Protein AF-A0A7K6RSW5-F1 (afdb_monomer_lite)

Foldseek 3Di:
DDDDDDPDLQDADAQDDPVPDPLPDPDWDKFWAPCQSNVAPLKIWIDDPVDIHIHHDPDVVVSVVSSVVSVCVNCVCVQQAKDKKKKKKKWFFKKAPADAQFFKKKFKDFVNHTRHIFDTDGAHPRRIGTGRDIDITIRDDDTFWIKIFIAGPVGRPDGQWIDIDTLVVQAVDPAFDWDKDFTHGPDPDPTTMITTMTMHMDIDIDHRNVVCVVVLVCLQVCVLVVQVVVFVPDDLVCLLVVLVVSLVSCVVVVCNVVNLVSLLVVLCVVQPPNPVCSQPDSGNNNSNVVD

pLDDT: mean 86.65, std 13.78, range [23.19, 98.38]

Radius of gyration: 23.06 Å; chains: 1; bounding box: 53×54×61 Å

Secondary structure (DSSP, 8-state):
--PPP-----PPBPPPPGGG----STT-EEEEE-HHHHSSSSEEEEE-SS-EEEEE-SSHHHHHHHHHHHHHHH-TTGGGS-EEEEEEEEEEEEEESPPTT-EEEEEEEETTEEEEE---EEPPTTS-EEEEEEEEE-S--S--EEEEEEEESS-TTSEEEEEEEEHHHHHH-SS-EEEEEEPB-SS--SS--EEEEEEEEEEEEEPPGGGGHHHHHHHHHHHHHHHHHHTTTS-HHHHHHHHHHHHHHHHHTT-HHHHHHHHHHHHHHHHTT-GGGTTTS--HHHHHHT-

Sequence (291 aa):
RVPSRSGSRESLLPPPSTAELDLTGDNVIVRPVHGSIVGEKFCFQIITGESSRSFGCTSLAERDRWIENLRRTVQPNKDNCERLELALSLWVYEARDLPPRRRLRCHLHLDGTLFARTTAKVAGSDGELFWGELFQLAALPPTRALTLSLCRDDHPGQPVASITIPLAELAAARQPLERWYPLSGPGGGERVPSVRVRGRYREVRVLPIVRYKELAEFITFHYRELCARLEPTIAVRHKEELAGALVHVLQSTGKAKSFLIDLGVAELDRFDDREALIFRENTLATKAIDE

Structure (mmCIF, N/CA/C/O backbone):
data_AF-A0A7K6RSW5-F1
#
_entry.id   AF-A0A7K6RSW5-F1
#
loop_
_atom_site.group_PDB
_atom_site.id
_atom_site.type_symbol
_atom_site.label_atom_id
_atom_site.label_alt_id
_atom_site.label_comp_id
_atom_site.label_asym_id
_atom_site.label_entity_id
_atom_site.label_seq_id
_atom_site.pdbx_PDB_ins_code
_atom_site.Cartn_x
_atom_site.Cartn_y
_atom_site.Cartn_z
_atom_site.occupancy
_atom_site.B_iso_or_equiv
_atom_site.auth_seq_id
_atom_site.auth_comp_id
_atom_site.auth_asym_id
_atom_site.auth_atom_id
_atom_site.pdbx_PDB_model_num
ATOM 1 N N . ARG A 1 1 ? -16.426 -24.265 35.928 1.00 31.39 1 ARG A N 1
ATOM 2 C CA . ARG A 1 1 ? -15.615 -24.491 34.707 1.00 31.39 1 ARG A CA 1
ATOM 3 C C . ARG A 1 1 ? -15.693 -23.219 33.882 1.00 31.39 1 ARG A C 1
ATOM 5 O O . ARG A 1 1 ? -16.749 -22.934 33.342 1.00 31.39 1 ARG A O 1
ATOM 12 N N . VAL A 1 2 ? -14.635 -22.417 33.915 1.00 23.19 2 VAL A N 1
ATOM 13 C CA . VAL A 1 2 ? -14.524 -21.127 33.218 1.00 23.19 2 VAL A CA 1
ATOM 14 C C . VAL A 1 2 ? -13.552 -21.348 32.056 1.00 23.19 2 VAL A C 1
ATOM 16 O O . VAL A 1 2 ? -12.521 -21.981 32.299 1.00 23.19 2 VAL A O 1
ATOM 19 N N . PRO A 1 3 ? -13.850 -20.912 30.819 1.00 29.97 3 PRO A N 1
ATOM 20 C CA . PRO A 1 3 ? -12.924 -21.082 29.712 1.00 29.97 3 PRO A CA 1
ATOM 21 C C . PRO A 1 3 ? -11.705 -20.176 29.901 1.00 29.97 3 PRO A C 1
ATOM 23 O O . PRO A 1 3 ? -11.792 -19.042 30.375 1.00 29.97 3 PRO A O 1
ATOM 26 N N . SER A 1 4 ? -10.556 -20.743 29.565 1.00 27.52 4 SER A N 1
ATOM 27 C CA . SER A 1 4 ? -9.209 -20.223 29.744 1.00 27.52 4 SER A CA 1
ATOM 28 C C . SER A 1 4 ? -8.932 -18.944 28.956 1.00 27.52 4 SER A C 1
ATOM 30 O O . SER A 1 4 ? -9.273 -18.817 27.783 1.00 27.52 4 SER A O 1
ATOM 32 N N . ARG A 1 5 ? -8.216 -18.030 29.617 1.00 37.16 5 ARG A N 1
ATOM 33 C CA . ARG A 1 5 ? -7.519 -16.878 29.039 1.00 37.16 5 ARG A CA 1
ATOM 34 C C . ARG A 1 5 ? -6.524 -17.338 27.966 1.00 37.16 5 ARG A C 1
ATOM 36 O O . ARG A 1 5 ? -5.568 -18.031 28.295 1.00 37.16 5 ARG A O 1
ATOM 43 N N . SER A 1 6 ? -6.676 -16.869 26.731 1.00 29.73 6 SER A N 1
ATOM 44 C CA . SER A 1 6 ? -5.607 -16.902 25.725 1.00 29.73 6 SER A CA 1
ATOM 45 C C . SER A 1 6 ? -5.616 -15.615 24.897 1.00 29.73 6 SER A C 1
ATOM 47 O O . SER A 1 6 ? -6.104 -15.567 23.774 1.00 29.73 6 SER A O 1
ATOM 49 N N . GLY A 1 7 ? -5.050 -14.546 25.456 1.00 33.75 7 GLY A N 1
ATOM 50 C CA . GLY A 1 7 ? -4.420 -13.523 24.627 1.00 33.75 7 GLY A CA 1
ATOM 51 C C . GLY A 1 7 ? -3.059 -14.067 24.213 1.00 33.75 7 GLY A C 1
ATOM 52 O O . GLY A 1 7 ? -2.066 -13.775 24.874 1.00 33.75 7 GLY A O 1
ATOM 53 N N . SER A 1 8 ? -3.023 -14.945 23.209 1.00 36.25 8 SER A N 1
ATOM 54 C CA . SER A 1 8 ? -1.774 -15.497 22.692 1.00 36.25 8 SER A CA 1
ATOM 55 C C . SER A 1 8 ? -0.961 -14.357 22.093 1.00 36.25 8 SER A C 1
ATOM 57 O O . SER A 1 8 ? -1.285 -13.821 21.034 1.00 36.25 8 SER A O 1
ATOM 59 N N . ARG A 1 9 ? 0.104 -13.967 22.790 1.00 45.09 9 ARG A N 1
ATOM 60 C CA . ARG A 1 9 ? 1.237 -13.304 22.159 1.00 45.09 9 ARG A CA 1
ATOM 61 C C . ARG A 1 9 ? 1.774 -14.347 21.175 1.00 45.09 9 ARG A C 1
ATOM 63 O O . ARG A 1 9 ? 2.371 -15.321 21.616 1.00 45.09 9 ARG A O 1
ATOM 70 N N . GLU A 1 10 ? 1.416 -14.244 19.893 1.00 54.88 10 GLU A N 1
ATOM 71 C CA . GLU A 1 10 ? 1.983 -15.119 18.862 1.00 54.88 10 GLU A CA 1
ATOM 72 C C . GLU A 1 10 ? 3.503 -14.964 18.952 1.00 54.88 10 GLU A C 1
ATOM 74 O O . GLU A 1 10 ? 4.029 -13.873 18.724 1.00 54.88 10 GLU A O 1
ATOM 79 N N . SER A 1 11 ? 4.198 -16.013 19.395 1.00 59.44 11 SER A N 1
ATOM 80 C CA . SER A 1 11 ? 5.653 -16.000 19.480 1.00 59.44 11 SER A CA 1
ATOM 81 C C . SER A 1 11 ? 6.201 -15.826 18.073 1.00 59.44 11 SER A C 1
ATOM 83 O O . SER A 1 11 ? 5.970 -16.671 17.210 1.00 59.44 11 SER A O 1
ATOM 85 N N . LEU A 1 12 ? 6.898 -14.716 17.843 1.00 73.25 12 LEU A N 1
ATOM 86 C CA . LEU A 1 12 ? 7.583 -14.486 16.584 1.00 73.25 12 LEU A CA 1
ATOM 87 C C . LEU A 1 12 ? 8.724 -15.484 16.452 1.00 73.25 12 LEU A C 1
ATOM 89 O O . LEU A 1 12 ? 9.584 -15.581 17.328 1.00 73.25 12 LEU A O 1
ATOM 93 N N . LEU A 1 13 ? 8.711 -16.218 15.349 1.00 78.19 13 LEU A N 1
ATOM 94 C CA . LEU A 1 13 ? 9.797 -17.108 14.980 1.00 78.19 13 LEU A CA 1
ATOM 95 C C . LEU A 1 13 ? 10.835 -16.328 14.153 1.00 78.19 13 LEU A C 1
ATOM 97 O O . LEU A 1 13 ? 10.465 -15.384 13.441 1.00 78.19 13 LEU A O 1
ATOM 101 N N . PRO A 1 14 ? 12.128 -16.694 14.218 1.00 77.31 14 PRO A N 1
ATOM 102 C CA . PRO A 1 14 ? 13.093 -16.234 13.224 1.00 77.31 14 PRO A CA 1
ATOM 103 C C . PRO A 1 14 ? 12.680 -16.730 11.827 1.00 77.31 14 PRO A C 1
ATOM 105 O O . PRO A 1 14 ? 11.915 -17.697 11.738 1.00 77.31 14 PRO A O 1
ATOM 108 N N . PRO A 1 15 ? 13.165 -16.105 10.737 1.00 75.44 15 PRO A N 1
ATOM 109 C CA . PRO A 1 15 ? 12.826 -16.540 9.390 1.00 75.44 15 PRO A CA 1
ATOM 110 C C . PRO A 1 15 ? 13.124 -18.039 9.210 1.00 75.44 15 PRO A C 1
ATOM 112 O O . PRO A 1 15 ? 14.203 -18.491 9.600 1.00 75.44 15 PRO A O 1
ATOM 115 N N . PRO A 1 16 ? 12.176 -18.819 8.669 1.00 76.00 16 PRO A N 1
ATOM 116 C CA . PRO A 1 16 ? 12.302 -20.269 8.585 1.00 76.00 16 PRO A CA 1
ATOM 117 C C . PRO A 1 16 ? 13.265 -20.662 7.463 1.00 76.00 16 PRO A C 1
ATOM 119 O O . PRO A 1 16 ? 13.451 -19.907 6.508 1.00 76.00 16 PRO A O 1
ATOM 122 N N . SER A 1 17 ? 13.821 -21.874 7.506 1.00 69.38 17 SER A N 1
ATOM 123 C CA . SER A 1 17 ? 14.403 -22.450 6.291 1.00 69.38 17 SER A CA 1
ATOM 124 C C . SER A 1 17 ? 13.265 -22.856 5.340 1.00 69.38 17 SER A C 1
ATOM 126 O O . SER A 1 17 ? 12.229 -23.366 5.770 1.00 69.38 17 SER A O 1
ATOM 128 N N . THR A 1 18 ? 13.409 -22.619 4.032 1.00 62.00 18 THR A N 1
ATOM 129 C CA . THR A 1 18 ? 12.364 -22.970 3.046 1.00 62.00 18 THR A CA 1
ATOM 130 C C . THR A 1 18 ? 12.045 -24.466 3.024 1.00 62.00 18 THR A C 1
ATOM 132 O O . THR A 1 18 ? 10.935 -24.829 2.656 1.00 62.00 18 THR A O 1
ATOM 135 N N . ALA A 1 19 ? 12.983 -25.320 3.444 1.00 60.88 19 ALA A N 1
ATOM 136 C CA . ALA A 1 19 ? 12.809 -26.770 3.524 1.00 60.88 19 ALA A CA 1
ATOM 137 C C . ALA A 1 19 ? 11.924 -27.228 4.701 1.00 60.88 19 ALA A C 1
ATOM 139 O O . ALA A 1 19 ? 11.377 -28.324 4.660 1.00 60.88 19 ALA A O 1
ATOM 140 N N . GLU A 1 20 ? 11.768 -26.403 5.741 1.00 65.25 20 GLU A N 1
ATOM 141 C CA . GLU A 1 20 ? 10.937 -26.698 6.923 1.00 65.25 20 GLU A CA 1
ATOM 142 C C . GLU A 1 20 ? 9.474 -26.257 6.761 1.00 65.25 20 GLU A C 1
ATOM 144 O O . GLU A 1 20 ? 8.630 -26.502 7.630 1.00 65.25 20 GLU A O 1
ATOM 149 N N . LEU A 1 21 ? 9.159 -25.560 5.669 1.00 71.00 21 LEU A N 1
ATOM 150 C CA . LEU A 1 21 ? 7.817 -25.083 5.386 1.00 71.00 21 LEU A CA 1
ATOM 151 C C . LEU A 1 21 ? 7.110 -26.053 4.444 1.00 71.00 21 LEU A C 1
ATOM 153 O O . LEU A 1 21 ? 7.429 -26.125 3.260 1.00 71.00 21 LEU A O 1
ATOM 157 N N . ASP A 1 22 ? 6.094 -26.743 4.955 1.00 69.38 22 ASP A N 1
ATOM 158 C CA . ASP A 1 22 ? 5.131 -27.413 4.090 1.00 69.38 22 ASP A CA 1
ATOM 159 C C . ASP A 1 22 ? 4.237 -26.362 3.412 1.00 69.38 22 ASP A C 1
ATOM 161 O O . ASP A 1 22 ? 3.341 -25.772 4.024 1.00 69.38 22 ASP A O 1
ATOM 165 N N . LEU A 1 23 ? 4.557 -26.071 2.150 1.00 71.44 23 LEU A N 1
ATOM 166 C CA . LEU A 1 23 ? 3.851 -25.121 1.290 1.00 71.44 23 LEU A CA 1
ATOM 167 C C . LEU A 1 23 ? 3.008 -25.834 0.221 1.00 71.44 23 LEU A C 1
ATOM 169 O O . LEU A 1 23 ? 2.572 -25.192 -0.730 1.00 71.44 23 LEU A O 1
ATOM 173 N N . THR A 1 24 ? 2.806 -27.150 0.343 1.00 65.06 24 THR A N 1
ATOM 174 C CA . THR A 1 24 ? 2.208 -27.981 -0.716 1.00 65.06 24 THR A CA 1
ATOM 175 C C . THR A 1 24 ? 0.677 -27.925 -0.783 1.00 65.06 24 THR A C 1
ATOM 177 O O . THR A 1 24 ? 0.090 -28.480 -1.708 1.00 65.06 24 THR A O 1
ATOM 180 N N . GLY A 1 25 ? 0.018 -27.248 0.165 1.00 63.06 25 GLY A N 1
ATOM 181 C CA . GLY A 1 25 ? -1.443 -27.137 0.224 1.00 63.06 25 GLY A CA 1
ATOM 182 C C . GLY A 1 25 ? -2.039 -26.005 -0.625 1.00 63.06 25 GLY A C 1
ATOM 183 O O . GLY A 1 25 ? -1.454 -24.934 -0.767 1.00 63.06 25 GLY A O 1
ATOM 184 N N . ASP A 1 26 ? -3.277 -26.191 -1.091 1.00 61.03 26 ASP A N 1
ATOM 185 C CA . ASP A 1 26 ? -3.967 -25.289 -2.036 1.00 61.03 26 ASP A CA 1
ATOM 186 C C . ASP A 1 26 ? -4.396 -23.912 -1.474 1.00 61.03 26 ASP A C 1
ATOM 188 O O . ASP A 1 26 ? -5.028 -23.129 -2.175 1.00 61.03 26 ASP A O 1
ATOM 192 N N . ASN A 1 27 ? -4.058 -23.566 -0.226 1.00 72.69 27 ASN A N 1
ATOM 193 C CA . ASN A 1 27 ? -4.532 -22.337 0.434 1.00 72.69 27 ASN A CA 1
ATOM 194 C C . ASN A 1 27 ? -3.468 -21.667 1.318 1.00 72.69 27 ASN A C 1
ATOM 196 O O . ASN A 1 27 ? -3.768 -21.191 2.415 1.00 72.69 27 ASN A O 1
ATOM 200 N N . VAL A 1 28 ? -2.209 -21.639 0.875 1.00 85.00 28 VAL A N 1
ATOM 201 C CA . VAL A 1 28 ? -1.159 -20.930 1.618 1.00 85.00 28 VAL A CA 1
ATOM 202 C C . VAL A 1 28 ? -1.253 -19.423 1.368 1.00 85.00 28 VAL A C 1
ATOM 204 O O . VAL A 1 28 ? -1.037 -18.940 0.256 1.00 85.00 28 VAL A O 1
ATOM 207 N N . ILE A 1 29 ? -1.528 -18.657 2.424 1.00 84.31 29 ILE A N 1
ATOM 208 C CA . ILE A 1 29 ? -1.528 -17.192 2.393 1.00 84.31 29 ILE A CA 1
ATOM 209 C C . ILE A 1 29 ? -0.247 -16.692 3.048 1.00 84.31 29 ILE A C 1
ATOM 211 O O . ILE A 1 29 ? -0.021 -16.888 4.240 1.00 84.31 29 ILE A O 1
ATOM 215 N N . VAL A 1 30 ? 0.563 -15.976 2.273 1.00 88.31 30 VAL A N 1
ATOM 216 C CA . VAL A 1 30 ? 1.734 -15.253 2.778 1.00 88.31 30 VAL A CA 1
ATOM 217 C C . VAL A 1 30 ? 1.416 -13.768 2.749 1.00 88.31 30 VAL A C 1
ATOM 219 O O . VAL A 1 30 ? 1.175 -13.204 1.675 1.00 88.31 30 VAL A O 1
ATOM 222 N N . ARG A 1 31 ? 1.406 -13.116 3.913 1.00 86.06 31 ARG A N 1
ATOM 223 C CA . ARG A 1 31 ? 1.053 -11.694 4.031 1.00 86.06 31 ARG A CA 1
ATOM 224 C C . ARG A 1 31 ? 2.003 -10.934 4.957 1.00 86.06 31 ARG A C 1
ATOM 226 O O . ARG A 1 31 ? 2.486 -11.514 5.930 1.00 86.06 31 ARG A O 1
ATOM 233 N N . PRO A 1 32 ? 2.246 -9.635 4.709 1.00 87.00 32 PRO A N 1
ATOM 234 C CA . PRO A 1 32 ? 2.905 -8.792 5.694 1.00 87.00 32 PRO A CA 1
ATOM 235 C C . PRO A 1 32 ? 2.028 -8.671 6.946 1.00 87.00 32 PRO A C 1
ATOM 237 O O . PRO A 1 32 ? 0.800 -8.591 6.865 1.00 87.00 32 PRO A O 1
ATOM 240 N N . VAL A 1 33 ? 2.670 -8.631 8.108 1.00 86.06 33 VAL A N 1
ATOM 241 C CA . VAL A 1 33 ? 2.023 -8.377 9.394 1.00 86.06 33 VAL A CA 1
ATOM 242 C C . VAL A 1 33 ? 2.393 -6.971 9.821 1.00 86.06 33 VAL A C 1
ATOM 244 O O . VAL A 1 33 ? 3.571 -6.623 9.918 1.00 86.06 33 VAL A O 1
ATOM 247 N N . HIS A 1 34 ? 1.384 -6.144 10.079 1.00 84.31 34 HIS A N 1
ATOM 248 C CA . HIS A 1 34 ? 1.642 -4.818 10.611 1.00 84.31 34 HIS A CA 1
ATOM 249 C C . HIS A 1 34 ? 2.257 -4.936 12.010 1.00 84.31 34 HIS A C 1
ATOM 251 O O . HIS A 1 34 ? 1.757 -5.687 12.851 1.00 84.31 34 HIS A O 1
ATOM 257 N N . GLY A 1 35 ? 3.313 -4.168 12.285 1.00 79.44 35 GLY A N 1
ATOM 258 C CA . GLY A 1 35 ? 4.083 -4.330 13.521 1.00 79.44 35 GLY A CA 1
ATOM 259 C C . GLY A 1 35 ? 3.275 -4.115 14.802 1.00 79.44 35 GLY A C 1
ATOM 260 O O . GLY A 1 35 ? 3.589 -4.673 15.846 1.00 79.44 35 GLY A O 1
ATOM 261 N N . SER A 1 36 ? 2.151 -3.399 14.732 1.00 80.75 36 SER A N 1
ATOM 262 C CA . SER A 1 36 ? 1.242 -3.249 15.876 1.00 80.75 36 SER A CA 1
ATOM 263 C C . SER A 1 36 ? 0.438 -4.508 16.249 1.00 80.75 36 SER A C 1
ATOM 265 O O . SER A 1 36 ? -0.211 -4.527 17.303 1.00 80.75 36 SER A O 1
ATOM 267 N N . ILE A 1 37 ? 0.469 -5.567 15.431 1.00 82.38 37 ILE A N 1
ATOM 268 C CA . ILE A 1 37 ? -0.112 -6.869 15.788 1.00 82.38 37 ILE A CA 1
ATOM 269 C C . ILE A 1 37 ? 0.813 -7.626 16.742 1.00 82.38 37 ILE A C 1
ATOM 271 O O . ILE A 1 37 ? 0.359 -8.057 17.804 1.00 82.38 37 ILE A O 1
ATOM 275 N N . VAL A 1 38 ? 2.081 -7.761 16.354 1.00 79.44 38 VAL A N 1
ATOM 276 C CA . VAL A 1 38 ? 3.073 -8.656 16.976 1.00 79.44 38 VAL A CA 1
ATOM 277 C C . VAL A 1 38 ? 4.082 -7.931 17.872 1.00 79.44 38 VAL A C 1
ATOM 279 O O . VAL A 1 38 ? 4.767 -8.566 18.665 1.00 79.44 38 VAL A O 1
ATOM 282 N N . GLY A 1 39 ? 4.127 -6.598 17.810 1.00 79.56 39 GLY A N 1
ATOM 283 C CA . GLY A 1 39 ? 5.001 -5.752 18.626 1.00 79.56 39 GLY A CA 1
ATOM 284 C C . GLY A 1 39 ? 6.390 -5.506 18.035 1.00 79.56 39 GLY A C 1
ATOM 285 O O . GLY A 1 39 ? 7.131 -4.711 18.599 1.00 79.56 39 GLY A O 1
ATOM 286 N N . GLU A 1 40 ? 6.714 -6.126 16.901 1.00 81.25 40 GLU A N 1
ATOM 287 C CA . GLU A 1 40 ? 7.990 -5.983 16.193 1.00 81.25 40 GLU A CA 1
ATOM 288 C C . GLU A 1 40 ? 7.793 -5.366 14.808 1.00 81.25 40 GLU A C 1
ATOM 290 O O . GLU A 1 40 ? 6.720 -5.463 14.206 1.00 81.25 40 GLU A O 1
ATOM 295 N N . LYS A 1 41 ? 8.832 -4.712 14.287 1.00 83.12 41 LYS A N 1
ATOM 296 C CA . LYS A 1 41 ? 8.828 -4.201 12.910 1.00 83.12 41 LYS A CA 1
ATOM 297 C C . LYS A 1 41 ? 9.206 -5.322 11.934 1.00 83.12 41 LYS A C 1
ATOM 299 O O . LYS A 1 41 ? 9.875 -6.278 12.296 1.00 83.12 41 LYS A O 1
ATOM 304 N N . PHE A 1 42 ? 8.781 -5.169 10.680 1.00 88.38 42 PHE A N 1
ATOM 305 C CA . PHE A 1 42 ? 9.172 -6.040 9.561 1.00 88.38 42 PHE A CA 1
ATOM 306 C C . PHE A 1 42 ? 8.774 -7.517 9.716 1.00 88.38 42 PHE A C 1
ATOM 308 O O . PHE A 1 42 ? 9.568 -8.415 9.467 1.00 88.38 42 PHE A O 1
ATOM 315 N N . CYS A 1 43 ? 7.523 -7.782 10.087 1.00 91.00 43 CYS A N 1
ATOM 316 C CA . CYS A 1 43 ? 7.030 -9.150 10.237 1.00 91.00 43 CYS A CA 1
ATOM 317 C C . CYS A 1 43 ? 6.169 -9.599 9.053 1.00 91.00 43 CYS A C 1
ATOM 319 O O . CYS A 1 43 ? 5.528 -8.787 8.378 1.00 91.00 43 CYS A O 1
ATOM 321 N N . PHE A 1 44 ? 6.104 -10.907 8.837 1.00 90.31 44 PHE A N 1
ATOM 322 C CA . PHE A 1 44 ? 5.177 -11.544 7.906 1.00 90.31 44 PHE A CA 1
ATOM 323 C C . PHE A 1 44 ? 4.541 -12.776 8.549 1.00 90.31 44 PHE A C 1
ATOM 325 O O . PHE A 1 44 ? 5.007 -13.261 9.575 1.00 90.31 44 PHE A O 1
ATOM 332 N N . GLN A 1 45 ? 3.451 -13.264 7.970 1.00 88.94 45 GLN A N 1
ATOM 333 C CA . GLN A 1 45 ? 2.740 -14.440 8.455 1.00 88.94 45 GLN A CA 1
ATOM 334 C C . GLN A 1 45 ? 2.455 -15.384 7.299 1.00 88.94 45 GLN A C 1
ATOM 336 O O . GLN A 1 45 ? 2.100 -14.945 6.201 1.00 88.94 45 GLN A O 1
ATOM 341 N N . ILE A 1 46 ? 2.610 -16.674 7.583 1.00 88.81 46 ILE A N 1
ATOM 342 C CA . ILE A 1 46 ? 2.213 -17.777 6.719 1.00 88.81 46 ILE A CA 1
ATOM 343 C C . ILE A 1 46 ? 0.996 -18.427 7.364 1.00 88.81 46 ILE A C 1
ATOM 345 O O . ILE A 1 46 ? 1.069 -18.891 8.503 1.00 88.81 46 ILE A O 1
ATOM 349 N N . ILE A 1 47 ? -0.112 -18.439 6.637 1.00 84.94 47 ILE A N 1
ATOM 350 C CA . ILE A 1 47 ? -1.356 -19.082 7.043 1.00 84.94 47 ILE A CA 1
ATOM 351 C C . ILE A 1 47 ? -1.578 -20.263 6.106 1.00 84.94 47 ILE A C 1
ATOM 353 O O . ILE A 1 47 ? -1.619 -20.090 4.890 1.00 84.94 47 ILE A O 1
ATOM 357 N N . THR A 1 48 ? -1.709 -21.450 6.678 1.00 83.94 48 THR A N 1
ATOM 358 C CA . THR A 1 48 ? -2.159 -22.673 6.012 1.00 83.94 48 THR A CA 1
ATOM 359 C C . THR A 1 48 ? -3.494 -23.099 6.625 1.00 83.94 48 THR A C 1
ATOM 361 O O . THR A 1 48 ? -3.920 -22.543 7.638 1.00 83.94 48 THR A O 1
ATOM 364 N N . GLY A 1 49 ? -4.174 -24.091 6.043 1.00 75.88 49 GLY A N 1
ATOM 365 C CA . GLY A 1 49 ? -5.437 -24.596 6.604 1.00 75.88 49 GLY A CA 1
ATOM 366 C C . GLY A 1 49 ? -5.320 -25.116 8.045 1.00 75.88 49 GLY A C 1
ATOM 367 O O . GLY A 1 49 ? -6.305 -25.118 8.777 1.00 75.88 49 GLY A O 1
ATOM 368 N N . GLU A 1 50 ? -4.116 -25.511 8.463 1.00 77.31 50 GLU A N 1
ATOM 369 C CA . GLU A 1 50 ? -3.857 -26.139 9.763 1.00 77.31 50 GLU A CA 1
ATOM 370 C C . GLU A 1 50 ? -3.144 -25.215 10.758 1.00 77.31 50 GLU A C 1
ATOM 372 O O . GLU A 1 50 ? -3.196 -25.444 11.966 1.00 77.31 50 GLU A O 1
ATOM 377 N N . SER A 1 51 ? -2.457 -24.169 10.285 1.00 82.31 51 SER A N 1
ATOM 378 C CA . SER A 1 51 ? -1.638 -23.324 11.155 1.00 82.31 51 SER A CA 1
ATOM 379 C C . SER A 1 51 ? -1.511 -21.892 10.657 1.00 82.31 51 SER A C 1
ATOM 381 O O . SER A 1 51 ? -1.560 -21.611 9.465 1.00 82.31 51 SER A O 1
ATOM 383 N N . SER A 1 52 ? -1.269 -20.980 11.593 1.00 85.31 52 SER A N 1
ATOM 384 C CA . SER A 1 52 ? -0.854 -19.613 11.304 1.00 85.31 52 SER A CA 1
ATOM 385 C C . SER A 1 52 ? 0.433 -19.327 12.069 1.00 85.31 52 SER A C 1
ATOM 387 O O . SER A 1 52 ? 0.470 -19.476 13.291 1.00 85.31 52 SER A O 1
ATOM 389 N N . ARG A 1 53 ? 1.507 -18.968 11.359 1.00 87.25 53 ARG A N 1
ATOM 390 C CA . ARG A 1 53 ? 2.840 -18.725 11.936 1.00 87.25 53 ARG A CA 1
ATOM 391 C C . ARG A 1 53 ? 3.364 -17.359 11.523 1.00 87.25 53 ARG A C 1
ATOM 393 O O . ARG A 1 53 ? 3.395 -17.044 10.335 1.00 87.25 53 ARG A O 1
ATOM 400 N N . SER A 1 54 ? 3.784 -16.572 12.509 1.00 89.56 54 SER A N 1
ATOM 401 C CA . SER A 1 54 ? 4.296 -15.212 12.334 1.00 89.56 54 SER A CA 1
ATOM 402 C C . SER A 1 54 ? 5.817 -15.189 12.502 1.00 89.56 54 SER A C 1
ATOM 404 O O . SER A 1 54 ? 6.358 -15.773 13.442 1.00 89.56 54 SER A O 1
ATOM 406 N N . PHE A 1 55 ? 6.501 -14.497 11.596 1.00 90.44 55 PHE A N 1
ATOM 407 C CA . PHE A 1 55 ? 7.957 -14.450 11.488 1.00 90.44 55 PHE A CA 1
ATOM 408 C C . PHE A 1 55 ? 8.453 -13.006 11.529 1.00 90.44 55 PHE A C 1
ATOM 410 O O . PHE A 1 55 ? 7.844 -12.120 10.922 1.00 90.44 55 PHE A O 1
ATOM 417 N N . GLY A 1 56 ? 9.546 -12.767 12.251 1.00 90.81 56 GLY A N 1
ATOM 418 C CA . GLY A 1 56 ? 10.216 -11.466 12.316 1.00 90.81 56 GLY A CA 1
ATOM 419 C C . GLY A 1 56 ? 11.415 -11.389 11.374 1.00 90.81 56 GLY A C 1
ATOM 420 O O . GLY A 1 56 ? 12.125 -12.376 11.202 1.00 90.81 56 GLY A O 1
ATOM 421 N N . CYS A 1 57 ? 11.659 -10.216 10.792 1.00 90.69 57 CYS A N 1
ATOM 422 C CA . CYS A 1 57 ? 12.843 -9.933 9.977 1.00 90.69 57 CYS A CA 1
ATOM 423 C C . CYS A 1 57 ? 13.620 -8.740 10.544 1.00 90.69 57 CYS A C 1
ATOM 425 O O . CYS A 1 57 ? 13.084 -7.919 11.286 1.00 90.69 57 CYS A O 1
ATOM 427 N N . THR A 1 58 ? 14.886 -8.615 10.157 1.00 90.81 58 THR A N 1
ATOM 428 C CA . THR A 1 58 ? 15.777 -7.529 10.593 1.00 90.81 58 THR A CA 1
ATOM 429 C C . THR A 1 58 ? 15.547 -6.224 9.828 1.00 90.81 58 THR A C 1
ATOM 431 O O . THR A 1 58 ? 15.858 -5.144 10.329 1.00 90.81 58 THR A O 1
ATOM 434 N N . SER A 1 59 ? 14.986 -6.302 8.617 1.00 90.06 59 SER A N 1
ATOM 435 C CA . SER A 1 59 ? 14.728 -5.145 7.758 1.00 90.06 59 SER A CA 1
ATOM 436 C C . SER A 1 59 ? 13.493 -5.329 6.875 1.00 90.06 59 SER A C 1
ATOM 438 O O . SER A 1 59 ? 13.031 -6.446 6.632 1.00 90.06 59 SER A O 1
ATOM 440 N N . LEU A 1 60 ? 12.984 -4.210 6.349 1.00 85.81 60 LEU A N 1
ATOM 441 C CA . LEU A 1 60 ? 11.895 -4.190 5.370 1.00 85.81 60 LEU A CA 1
ATOM 442 C C . LEU A 1 60 ? 12.247 -4.995 4.110 1.00 85.81 60 LEU A C 1
ATOM 444 O O . LEU A 1 60 ? 11.461 -5.835 3.682 1.00 85.81 60 LEU A O 1
ATOM 448 N N . ALA A 1 61 ? 13.454 -4.787 3.577 1.00 86.25 61 ALA A N 1
ATOM 449 C CA . ALA A 1 61 ? 13.936 -5.469 2.380 1.00 86.25 61 ALA A CA 1
ATOM 450 C C . ALA A 1 61 ? 14.044 -6.989 2.578 1.00 86.25 61 ALA A C 1
ATOM 452 O O . ALA A 1 61 ? 13.718 -7.759 1.676 1.00 86.25 61 ALA A O 1
ATOM 453 N N . GLU A 1 62 ? 14.476 -7.435 3.762 1.00 90.62 62 GLU A N 1
ATOM 454 C CA . GLU A 1 62 ? 14.508 -8.860 4.092 1.00 90.62 62 GLU A CA 1
ATOM 455 C C . GLU A 1 62 ? 13.094 -9.452 4.141 1.00 90.62 62 GLU A C 1
ATOM 457 O O . GLU A 1 62 ? 12.844 -10.486 3.521 1.00 90.62 62 GLU A O 1
ATOM 462 N N . ARG A 1 63 ? 12.157 -8.776 4.820 1.00 91.94 63 ARG A N 1
ATOM 463 C CA . ARG A 1 63 ? 10.752 -9.200 4.884 1.00 91.94 63 ARG A CA 1
ATOM 464 C C . ARG A 1 63 ? 10.146 -9.323 3.490 1.00 91.94 63 ARG A C 1
ATOM 466 O O . ARG A 1 63 ? 9.512 -10.331 3.186 1.00 91.94 63 ARG A O 1
ATOM 473 N N . ASP A 1 64 ? 10.326 -8.308 2.654 1.00 88.50 64 ASP A N 1
ATOM 474 C CA . ASP A 1 64 ? 9.724 -8.270 1.322 1.00 88.50 64 ASP A CA 1
ATOM 475 C C . ASP A 1 64 ? 10.314 -9.353 0.418 1.00 88.50 64 ASP A C 1
ATOM 477 O O . ASP A 1 64 ? 9.569 -10.031 -0.289 1.00 88.50 64 ASP A O 1
ATOM 481 N N . ARG A 1 65 ? 11.622 -9.621 0.536 1.00 88.88 65 ARG A N 1
ATOM 482 C CA . ARG A 1 65 ? 12.274 -10.750 -0.138 1.00 88.88 65 ARG A CA 1
ATOM 483 C C . ARG A 1 65 ? 11.715 -12.098 0.315 1.00 88.88 65 ARG A C 1
ATOM 485 O O . ARG A 1 65 ? 11.475 -12.959 -0.527 1.00 88.88 65 ARG A O 1
ATOM 492 N N . TRP A 1 66 ? 11.488 -12.290 1.615 1.00 91.31 66 TRP A N 1
ATOM 493 C CA . TRP A 1 66 ? 10.862 -13.510 2.134 1.00 91.31 66 TRP A CA 1
ATOM 494 C C . TRP A 1 66 ? 9.446 -13.700 1.602 1.00 91.31 66 TRP A C 1
ATOM 496 O O . TRP A 1 66 ? 9.127 -14.770 1.088 1.00 91.31 66 TRP A O 1
ATOM 506 N N . ILE A 1 67 ? 8.612 -12.662 1.688 1.00 89.69 67 ILE A N 1
ATOM 507 C CA . ILE A 1 67 ? 7.236 -12.699 1.187 1.00 89.69 67 ILE A CA 1
ATOM 508 C C . ILE A 1 67 ? 7.221 -13.042 -0.305 1.00 89.69 67 ILE A C 1
ATOM 510 O O . ILE A 1 67 ? 6.460 -13.915 -0.716 1.00 89.69 67 ILE A O 1
ATOM 514 N N . GLU A 1 68 ? 8.058 -12.382 -1.105 1.00 87.38 68 GLU A N 1
ATOM 515 C CA . GLU A 1 68 ? 8.139 -12.603 -2.549 1.00 87.38 68 GLU A CA 1
ATOM 516 C C . GLU A 1 68 ? 8.591 -14.029 -2.885 1.00 87.38 68 GLU A C 1
ATOM 518 O O . GLU A 1 68 ? 7.915 -14.728 -3.642 1.00 87.38 68 GLU A O 1
ATOM 523 N N . ASN A 1 69 ? 9.675 -14.506 -2.267 1.00 89.19 69 ASN A N 1
ATOM 524 C CA . ASN A 1 69 ? 10.181 -15.860 -2.493 1.00 89.19 69 ASN A CA 1
ATOM 525 C C . ASN A 1 69 ? 9.140 -16.924 -2.123 1.00 89.19 69 ASN A C 1
ATOM 527 O O . ASN A 1 69 ? 8.890 -17.837 -2.905 1.00 89.19 69 ASN A O 1
ATOM 531 N N . LEU A 1 70 ? 8.496 -16.792 -0.960 1.00 89.81 70 LEU A N 1
ATOM 532 C CA . LEU A 1 70 ? 7.479 -17.744 -0.513 1.00 89.81 70 LEU A CA 1
ATOM 533 C C . LEU A 1 70 ? 6.251 -17.728 -1.424 1.00 89.81 70 LEU A C 1
ATOM 535 O O . LEU A 1 70 ? 5.752 -18.785 -1.797 1.00 89.81 70 LEU A O 1
ATOM 539 N N . ARG A 1 71 ? 5.783 -16.543 -1.832 1.00 87.56 71 ARG A N 1
ATOM 540 C CA . ARG A 1 71 ? 4.667 -16.421 -2.780 1.00 87.56 71 ARG A CA 1
ATOM 541 C C . ARG A 1 71 ? 4.994 -17.049 -4.127 1.00 87.56 71 ARG A C 1
ATOM 543 O O . ARG A 1 71 ? 4.123 -17.697 -4.695 1.00 87.56 71 ARG A O 1
ATOM 550 N N . ARG A 1 72 ? 6.228 -16.902 -4.616 1.00 85.62 72 ARG A N 1
ATOM 551 C CA . ARG A 1 72 ? 6.685 -17.544 -5.855 1.00 85.62 72 ARG A CA 1
ATOM 552 C C . ARG A 1 72 ? 6.738 -19.063 -5.731 1.00 85.62 72 ARG A C 1
ATOM 554 O O . ARG A 1 72 ? 6.379 -19.748 -6.678 1.00 85.62 72 ARG A O 1
ATOM 561 N N . THR A 1 73 ? 7.133 -19.587 -4.573 1.00 86.81 73 THR A N 1
ATOM 562 C CA . THR A 1 73 ? 7.101 -21.033 -4.314 1.00 86.81 73 THR A CA 1
ATOM 563 C C . THR A 1 73 ? 5.671 -21.572 -4.286 1.00 86.81 73 THR A C 1
ATOM 565 O O . THR A 1 73 ? 5.409 -22.611 -4.879 1.00 86.81 73 THR A O 1
ATOM 568 N N . VAL A 1 74 ? 4.740 -20.860 -3.640 1.00 85.25 74 VAL A N 1
ATOM 569 C CA . VAL A 1 74 ? 3.322 -21.261 -3.554 1.00 85.25 74 VAL A CA 1
ATOM 570 C C . VAL A 1 74 ? 2.609 -21.107 -4.903 1.00 85.25 74 VAL A C 1
ATOM 572 O O . VAL A 1 74 ? 1.757 -21.914 -5.256 1.00 85.25 74 VAL A O 1
ATOM 575 N N . GLN A 1 75 ? 2.939 -20.067 -5.674 1.00 83.50 75 GLN A N 1
ATOM 576 C CA . GLN A 1 75 ? 2.308 -19.754 -6.959 1.00 83.50 75 GLN A CA 1
ATOM 577 C C . GLN A 1 75 ? 3.373 -19.517 -8.044 1.00 83.50 75 GLN A C 1
ATOM 579 O O . GLN A 1 75 ? 3.556 -18.382 -8.494 1.00 83.50 75 GLN A O 1
ATOM 584 N N . PRO A 1 76 ? 4.058 -20.570 -8.526 1.00 85.31 76 PRO A N 1
ATOM 585 C CA . PRO A 1 76 ? 5.143 -20.428 -9.505 1.00 85.31 76 PRO A CA 1
ATOM 586 C C . PRO A 1 76 ? 4.662 -19.867 -10.849 1.00 85.31 76 PRO A C 1
ATOM 588 O O . PRO A 1 76 ? 5.410 -19.192 -11.550 1.00 85.31 76 PRO A O 1
ATOM 591 N N . ASN A 1 77 ? 3.386 -20.079 -11.182 1.00 86.00 77 ASN A N 1
ATOM 592 C CA . ASN A 1 77 ? 2.760 -19.568 -12.401 1.00 86.00 77 ASN A CA 1
ATOM 593 C C . ASN A 1 77 ? 2.068 -18.206 -12.217 1.00 86.00 77 ASN A C 1
ATOM 595 O O . ASN A 1 77 ? 1.367 -17.775 -13.130 1.00 86.00 77 ASN A O 1
ATOM 599 N N . LYS A 1 78 ? 2.242 -17.517 -11.074 1.00 86.25 78 LYS A N 1
ATOM 600 C CA . LYS A 1 78 ? 1.540 -16.256 -10.749 1.00 86.25 78 LYS A CA 1
ATOM 601 C C . LYS A 1 78 ? 1.620 -15.218 -11.872 1.00 86.25 78 LYS A C 1
ATOM 603 O O . LYS A 1 78 ? 0.639 -14.526 -12.138 1.00 86.25 78 LYS A O 1
ATOM 608 N N . ASP A 1 79 ? 2.773 -15.104 -12.524 1.00 88.62 79 ASP A N 1
ATOM 609 C CA . ASP A 1 79 ? 2.985 -14.134 -13.601 1.00 88.62 79 ASP A CA 1
ATOM 610 C C . ASP A 1 79 ? 2.414 -14.570 -14.946 1.00 88.62 79 ASP A C 1
ATOM 612 O O . ASP A 1 79 ? 2.138 -13.726 -15.787 1.00 88.62 79 ASP A O 1
ATOM 616 N N . ASN A 1 80 ? 2.146 -15.857 -15.147 1.00 92.44 80 ASN A N 1
ATOM 617 C CA . ASN A 1 80 ? 1.577 -16.376 -16.391 1.00 92.44 80 ASN A CA 1
ATOM 618 C C . ASN A 1 80 ? 0.043 -16.433 -16.380 1.00 92.44 80 ASN A C 1
ATOM 620 O O . ASN A 1 80 ? -0.562 -16.787 -17.391 1.00 92.44 80 ASN A O 1
ATOM 624 N N . CYS A 1 81 ? -0.588 -16.061 -15.268 1.00 92.25 81 CYS A N 1
ATOM 625 C CA . CYS A 1 81 ? -2.034 -16.095 -15.093 1.00 92.25 81 CYS A CA 1
ATOM 626 C C . CYS A 1 81 ? -2.598 -14.692 -14.857 1.00 92.25 81 CYS A C 1
ATOM 628 O O . CYS A 1 81 ? -1.945 -13.824 -14.277 1.00 92.25 81 CYS A O 1
ATOM 630 N N . GLU A 1 82 ? -3.843 -14.483 -15.285 1.00 94.06 82 GLU A N 1
ATOM 631 C CA . GLU A 1 82 ? -4.605 -13.310 -14.871 1.00 94.06 82 GLU A CA 1
ATOM 632 C C . GLU A 1 82 ? -4.882 -13.398 -13.369 1.00 94.06 82 GLU A C 1
ATOM 634 O O . GLU A 1 82 ? -5.258 -14.455 -12.856 1.00 94.06 82 GLU A O 1
ATOM 639 N N . ARG A 1 83 ? -4.679 -12.291 -12.656 1.00 90.56 83 ARG A N 1
ATOM 640 C CA . ARG A 1 83 ? -4.852 -12.229 -11.206 1.00 90.56 83 ARG A CA 1
ATOM 641 C C . ARG A 1 83 ? -5.429 -10.898 -10.761 1.00 90.56 83 ARG A C 1
ATOM 643 O O . ARG A 1 83 ? -5.313 -9.879 -11.442 1.00 90.56 83 ARG A O 1
ATOM 650 N N . LEU A 1 84 ? -6.011 -10.914 -9.572 1.00 91.62 84 LEU A N 1
ATOM 651 C CA . LEU A 1 84 ? -6.518 -9.729 -8.904 1.00 91.62 84 LEU A CA 1
ATOM 652 C C . LEU A 1 84 ? -5.552 -9.328 -7.789 1.00 91.62 84 LEU A C 1
ATOM 654 O O . LEU A 1 84 ? -5.321 -10.098 -6.861 1.00 91.62 84 LEU A O 1
ATOM 658 N N . GLU A 1 85 ? -4.985 -8.130 -7.878 1.00 91.44 85 GLU A N 1
ATOM 659 C CA . GLU A 1 85 ? -4.183 -7.529 -6.815 1.00 91.44 85 GLU A CA 1
ATOM 660 C C . GLU A 1 85 ? -5.065 -6.545 -6.035 1.00 91.44 85 GLU A C 1
ATOM 662 O O . GLU A 1 85 ? -5.589 -5.571 -6.585 1.00 91.44 85 GLU A O 1
ATOM 667 N N . LEU A 1 86 ? -5.243 -6.820 -4.742 1.00 93.25 86 LEU A N 1
ATOM 668 C CA . LEU A 1 86 ? -6.109 -6.061 -3.841 1.00 93.25 86 LEU A CA 1
ATOM 669 C C . LEU A 1 86 ? -5.269 -5.305 -2.812 1.00 93.25 86 LEU A C 1
ATOM 671 O O . LEU A 1 86 ? -4.354 -5.870 -2.206 1.00 93.25 86 LEU A O 1
ATOM 675 N N . ALA A 1 87 ? -5.586 -4.033 -2.579 1.00 94.69 87 ALA A N 1
ATOM 676 C CA . ALA A 1 87 ? -4.867 -3.207 -1.613 1.00 94.69 87 ALA A CA 1
ATOM 677 C C . ALA A 1 87 ? -5.775 -2.187 -0.913 1.00 94.69 87 ALA A C 1
ATOM 679 O O . ALA A 1 87 ? -6.694 -1.633 -1.515 1.00 94.69 87 ALA A O 1
ATOM 680 N N . LEU A 1 88 ? -5.476 -1.891 0.352 1.00 96.06 88 LEU A N 1
ATOM 681 C CA . LEU A 1 88 ? -6.105 -0.843 1.150 1.00 96.06 88 LEU A CA 1
ATOM 682 C C . LEU A 1 88 ? -5.036 0.135 1.648 1.00 96.06 88 LEU A C 1
ATOM 684 O O . LEU A 1 88 ? -4.114 -0.250 2.364 1.00 96.06 88 LEU A O 1
ATOM 688 N N . SER A 1 89 ? -5.203 1.414 1.322 1.00 96.00 89 SER A N 1
ATOM 689 C CA . SER A 1 89 ? -4.505 2.514 1.993 1.00 96.00 89 SER A CA 1
ATOM 690 C C . SER A 1 89 ? -5.497 3.210 2.913 1.00 96.00 89 SER A C 1
ATOM 692 O O . SER A 1 89 ? -6.526 3.681 2.430 1.00 96.00 89 SER A O 1
ATOM 694 N N . LEU A 1 90 ? -5.204 3.299 4.209 1.00 97.81 90 LEU A N 1
ATOM 695 C CA . LEU A 1 90 ? -6.107 3.887 5.198 1.00 97.81 90 LEU A CA 1
ATOM 696 C C . LEU A 1 90 ? -5.357 4.788 6.178 1.00 97.81 90 LEU A C 1
ATOM 698 O O . LEU A 1 90 ? -4.484 4.330 6.906 1.00 97.81 90 LEU A O 1
ATOM 702 N N . TRP A 1 91 ? -5.758 6.050 6.243 1.00 98.12 91 TRP A N 1
ATOM 703 C CA . TRP A 1 91 ? -5.439 6.945 7.346 1.00 98.12 91 TRP A CA 1
ATOM 704 C C . TRP A 1 91 ? -6.496 6.827 8.433 1.00 98.12 91 TRP A C 1
ATOM 706 O O . TRP A 1 91 ? -7.685 6.986 8.151 1.00 98.12 91 TRP A O 1
ATOM 716 N N . VAL A 1 92 ? -6.061 6.623 9.672 1.00 98.19 92 VAL A N 1
ATOM 717 C CA . VAL A 1 92 ? -6.888 6.806 10.867 1.00 98.19 92 VAL A CA 1
ATOM 718 C C . VAL A 1 92 ? -6.423 8.091 11.541 1.00 98.19 92 VAL A C 1
ATOM 720 O O . VAL A 1 92 ? -5.367 8.121 12.176 1.00 98.19 92 VAL A O 1
ATOM 723 N N . TYR A 1 93 ? -7.176 9.176 11.345 1.00 98.12 93 TYR A N 1
ATOM 724 C CA . TYR A 1 93 ? -6.773 10.501 11.812 1.00 98.12 93 TYR A CA 1
ATOM 725 C C . TYR A 1 93 ? -7.074 10.671 13.289 1.00 98.12 93 TYR A C 1
ATOM 727 O O . TYR A 1 93 ? -6.158 10.759 14.099 1.00 98.12 93 TYR A O 1
ATOM 735 N N . GLU A 1 94 ? -8.350 10.698 13.642 1.00 97.50 94 GLU A N 1
ATOM 736 C CA . GLU A 1 94 ? -8.792 11.092 14.972 1.00 97.50 94 GLU A CA 1
ATOM 737 C C . GLU A 1 94 ? -10.166 10.529 15.294 1.00 97.50 94 GLU A C 1
ATOM 739 O O . GLU A 1 94 ? -10.898 10.086 14.409 1.00 97.50 94 GLU A O 1
ATOM 744 N N . ALA A 1 95 ? -10.507 10.544 16.572 1.00 96.81 95 ALA A N 1
ATOM 745 C CA . ALA A 1 95 ? -11.833 10.249 17.062 1.00 96.81 95 ALA A CA 1
ATOM 746 C C . ALA A 1 95 ? -12.292 11.324 18.043 1.00 96.81 95 ALA A C 1
ATOM 748 O O . ALA A 1 95 ? -11.484 11.983 18.695 1.00 96.81 95 ALA A O 1
ATOM 749 N N . ARG A 1 96 ? -13.608 11.479 18.133 1.00 95.50 96 ARG A N 1
ATOM 750 C CA . ARG A 1 96 ? -14.282 12.429 19.017 1.00 95.50 96 ARG A CA 1
ATOM 751 C C . ARG A 1 96 ? -15.425 11.744 19.743 1.00 95.50 96 ARG A C 1
ATOM 753 O O . ARG A 1 96 ? -15.781 10.609 19.406 1.00 95.50 96 ARG A O 1
ATOM 760 N N . ASP A 1 97 ? -16.002 12.457 20.703 1.00 93.38 97 ASP A N 1
ATOM 761 C CA . ASP A 1 97 ? -17.125 11.971 21.505 1.00 93.38 97 ASP A CA 1
ATOM 762 C C . ASP A 1 97 ? -16.769 10.696 22.292 1.00 93.38 97 ASP A C 1
ATOM 764 O O . ASP A 1 97 ? -17.596 9.813 22.520 1.00 93.38 97 ASP A O 1
ATOM 768 N N . LEU A 1 98 ? -15.499 10.583 22.693 1.00 91.44 98 LEU A N 1
ATOM 769 C CA . LEU A 1 98 ? -14.973 9.442 23.430 1.00 91.44 98 LEU A CA 1
ATOM 770 C C . LEU A 1 98 ? -15.140 9.611 24.945 1.00 91.44 98 LEU A C 1
ATOM 772 O O . LEU A 1 98 ? -15.125 10.733 25.455 1.00 91.44 98 LEU A O 1
ATOM 776 N N . PRO A 1 99 ? -15.179 8.502 25.706 1.00 87.12 99 PRO A N 1
ATOM 777 C CA . PRO A 1 99 ? -15.044 8.562 27.154 1.00 87.12 99 PRO A CA 1
ATOM 778 C C . PRO A 1 99 ? -13.713 9.236 27.554 1.00 87.12 99 PRO A C 1
ATOM 780 O O . PRO A 1 99 ? -12.644 8.738 27.174 1.00 87.12 99 PRO A O 1
ATOM 783 N N . PRO A 1 100 ? -13.742 10.329 28.338 1.00 89.44 100 PRO A N 1
ATOM 784 C CA . PRO A 1 100 ? -12.553 11.125 28.619 1.00 89.44 100 PRO A CA 1
ATOM 785 C C . PRO A 1 100 ? -11.539 10.352 29.467 1.00 89.44 100 PRO A C 1
ATOM 787 O O . PRO A 1 100 ? -11.900 9.498 30.284 1.00 89.44 100 PRO A O 1
ATOM 790 N N . ARG A 1 101 ? -10.250 10.672 29.289 1.00 88.31 101 ARG A N 1
ATOM 791 C CA . ARG A 1 101 ? -9.114 10.092 30.038 1.00 88.31 101 ARG A CA 1
ATOM 792 C C . ARG A 1 101 ? -8.984 8.566 29.934 1.00 88.31 101 ARG A C 1
ATOM 794 O O . ARG A 1 101 ? -8.302 7.939 30.746 1.00 88.31 101 ARG A O 1
ATOM 801 N N . ARG A 1 102 ? -9.620 7.938 28.942 1.00 90.06 102 ARG A N 1
ATOM 802 C CA . ARG A 1 102 ? -9.443 6.509 28.652 1.00 90.06 102 ARG A CA 1
ATOM 803 C C . ARG A 1 102 ? -8.315 6.308 27.651 1.00 90.06 102 ARG A C 1
ATOM 805 O O . ARG A 1 102 ? -8.224 7.026 26.660 1.00 90.06 102 ARG A O 1
ATOM 812 N N . ARG A 1 103 ? -7.470 5.303 27.899 1.00 94.25 103 ARG A N 1
ATOM 813 C CA . ARG A 1 103 ? -6.441 4.878 26.948 1.00 94.25 103 ARG A CA 1
ATOM 814 C C . ARG A 1 103 ? -7.052 3.938 25.913 1.00 94.25 103 ARG A C 1
ATOM 816 O O . ARG A 1 103 ? -7.523 2.853 26.257 1.00 94.25 103 ARG A O 1
ATOM 823 N N . LEU A 1 104 ? -7.065 4.382 24.663 1.00 94.19 104 LEU A N 1
ATOM 824 C CA . LEU A 1 104 ? -7.795 3.761 23.567 1.00 94.19 104 LEU A CA 1
ATOM 825 C C . LEU A 1 104 ? -6.887 3.566 22.351 1.00 94.19 104 LEU A C 1
ATOM 827 O O . LEU A 1 104 ? -5.934 4.315 22.126 1.00 94.19 104 LEU A O 1
ATOM 831 N N . ARG A 1 105 ? -7.212 2.551 21.555 1.00 94.94 105 ARG A N 1
ATOM 832 C CA . ARG A 1 105 ? -6.606 2.257 20.252 1.00 94.94 105 ARG A CA 1
ATOM 833 C C . ARG A 1 105 ? -7.692 1.806 19.280 1.00 94.94 105 ARG A C 1
ATOM 835 O O . ARG A 1 105 ? -8.709 1.263 19.703 1.00 94.94 105 ARG A O 1
ATOM 842 N N . CYS A 1 106 ? -7.474 2.000 17.989 1.00 95.44 106 CYS A N 1
ATOM 843 C CA . CYS A 1 106 ? -8.356 1.512 16.937 1.00 95.44 106 CYS A CA 1
ATOM 844 C C . CYS A 1 106 ? -7.786 0.214 16.356 1.00 95.44 106 CYS A C 1
ATOM 846 O O . CYS A 1 106 ? -6.599 0.138 16.046 1.00 95.44 106 CYS A O 1
ATOM 848 N N . HIS A 1 107 ? -8.610 -0.820 16.231 1.00 95.38 107 HIS A N 1
ATOM 849 C CA . HIS A 1 107 ? -8.287 -2.072 15.554 1.00 95.38 107 HIS A CA 1
ATOM 850 C C . HIS A 1 107 ? -8.897 -2.067 14.151 1.00 95.38 107 HIS A C 1
ATOM 852 O O . HIS A 1 107 ? -10.080 -1.771 13.994 1.00 95.38 107 HIS A O 1
ATOM 858 N N . LEU A 1 108 ? -8.098 -2.436 13.153 1.00 96.00 108 LEU A N 1
ATOM 859 C CA . LEU A 1 108 ? -8.487 -2.525 11.751 1.00 96.00 108 LEU A CA 1
ATOM 860 C C . LEU A 1 108 ? -8.657 -4.001 11.390 1.00 96.00 108 LEU A C 1
ATOM 862 O O . LEU A 1 108 ? -7.664 -4.734 11.308 1.00 96.00 108 LEU A O 1
ATOM 866 N N . HIS A 1 109 ? -9.898 -4.427 11.170 1.00 95.12 109 HIS A N 1
ATOM 867 C CA . HIS A 1 109 ? -10.212 -5.775 10.710 1.00 95.12 109 HIS A CA 1
ATOM 868 C C . HIS A 1 109 ? -10.707 -5.761 9.267 1.00 95.12 109 HIS A C 1
ATOM 870 O O . HIS A 1 109 ? -11.444 -4.867 8.863 1.00 95.12 109 HIS A O 1
ATOM 876 N N . LEU A 1 110 ? -10.334 -6.784 8.514 1.00 94.81 110 LEU A N 1
ATOM 877 C CA . LEU A 1 110 ? -10.800 -7.055 7.161 1.00 94.81 110 LEU A CA 1
ATOM 878 C C . LEU A 1 110 ? -11.517 -8.402 7.193 1.00 94.81 110 LEU A C 1
ATOM 880 O O . LEU A 1 110 ? -10.899 -9.405 7.546 1.00 94.81 110 LEU A O 1
ATOM 884 N N . ASP A 1 111 ? -12.829 -8.392 6.941 1.00 94.06 111 ASP A N 1
ATOM 885 C CA . ASP A 1 111 ? -13.723 -9.557 7.069 1.00 94.06 111 ASP A CA 1
ATOM 886 C C . ASP A 1 111 ? -13.480 -10.372 8.360 1.00 94.06 111 ASP A C 1
ATOM 888 O O . ASP A 1 111 ? -13.353 -11.593 8.360 1.00 94.06 111 ASP A O 1
ATOM 892 N N . GLY A 1 112 ? -13.357 -9.665 9.489 1.00 89.81 112 GLY A N 1
ATOM 893 C CA . GLY A 1 112 ? -13.141 -10.251 10.819 1.00 89.81 112 GLY A CA 1
ATOM 894 C C . GLY A 1 112 ? -11.684 -10.581 11.165 1.00 89.81 112 GLY A C 1
ATOM 895 O O . GLY A 1 112 ? -11.359 -10.731 12.341 1.00 89.81 112 GLY A O 1
ATOM 896 N N . THR A 1 113 ? -10.774 -10.607 10.191 1.00 89.75 113 THR A N 1
ATOM 897 C CA . THR A 1 113 ? -9.343 -10.827 10.444 1.00 89.75 113 THR A CA 1
ATOM 898 C C . THR A 1 113 ? -8.671 -9.523 10.851 1.00 89.75 113 THR A C 1
ATOM 900 O O . THR A 1 113 ? -8.815 -8.514 10.172 1.00 89.75 113 THR A O 1
ATOM 903 N N . LEU A 1 114 ? -7.897 -9.517 11.936 1.00 90.56 114 LEU A N 1
ATOM 904 C CA . LEU A 1 114 ? -7.148 -8.335 12.368 1.00 90.56 114 LEU A CA 1
ATOM 905 C C . LEU A 1 114 ? -5.915 -8.098 11.472 1.00 90.56 114 LEU A C 1
ATOM 907 O O . LEU A 1 114 ? -5.049 -8.968 11.345 1.00 90.56 114 LEU A O 1
ATOM 911 N N . PHE A 1 115 ? -5.807 -6.901 10.888 1.00 91.50 115 PHE A N 1
ATOM 912 C CA . PHE A 1 115 ? -4.696 -6.513 10.003 1.00 91.50 115 PHE A CA 1
ATOM 913 C C . PHE A 1 115 ? -3.783 -5.435 10.577 1.00 91.50 115 PHE A C 1
ATOM 915 O O . PHE A 1 115 ? -2.589 -5.434 10.278 1.00 91.50 115 PHE A O 1
ATOM 922 N N . ALA A 1 116 ? -4.307 -4.548 11.419 1.00 92.56 116 ALA A N 1
ATOM 923 C CA . ALA A 1 116 ? -3.495 -3.556 12.104 1.00 92.56 116 ALA A CA 1
ATOM 924 C C . ALA A 1 116 ? -4.204 -3.003 13.343 1.00 92.56 116 ALA A C 1
ATOM 926 O O . ALA A 1 116 ? -5.400 -3.194 13.559 1.00 92.56 116 ALA A O 1
ATOM 927 N N . ARG A 1 117 ? -3.438 -2.290 14.161 1.00 93.44 117 ARG A N 1
ATOM 928 C CA . ARG A 1 117 ? -3.907 -1.487 15.292 1.00 93.44 117 ARG A CA 1
ATOM 929 C C . ARG A 1 117 ? -3.212 -0.130 15.268 1.00 93.44 117 ARG A C 1
ATOM 931 O O . ARG A 1 117 ? -2.029 -0.086 14.926 1.00 93.44 117 ARG A O 1
ATOM 938 N N . THR A 1 118 ? -3.894 0.927 15.684 1.00 95.00 118 THR A N 1
ATOM 939 C CA . THR A 1 118 ? -3.228 2.198 15.986 1.00 95.00 118 THR A CA 1
ATOM 940 C C . THR A 1 118 ? -2.462 2.122 17.305 1.00 95.00 118 THR A C 1
ATOM 942 O O . THR A 1 118 ? -2.626 1.183 18.099 1.00 95.00 118 THR A O 1
ATOM 945 N N . THR A 1 119 ? -1.623 3.122 17.565 1.00 93.25 119 THR A N 1
ATOM 946 C CA . THR A 1 119 ? -1.015 3.307 18.884 1.00 93.25 119 THR A CA 1
ATOM 947 C C . THR A 1 119 ? -2.072 3.579 19.962 1.00 93.25 119 THR A C 1
ATOM 949 O O . THR A 1 119 ? -3.120 4.181 19.720 1.00 93.25 119 THR A O 1
ATOM 952 N N . ALA A 1 120 ? -1.806 3.125 21.189 1.00 93.62 120 ALA A N 1
ATOM 953 C CA . ALA A 1 120 ? -2.688 3.383 22.323 1.00 93.62 120 ALA A CA 1
ATOM 954 C C . ALA A 1 120 ? -2.417 4.762 22.927 1.00 93.62 120 ALA A C 1
ATOM 956 O O . ALA A 1 120 ? -1.370 4.980 23.549 1.00 93.62 120 ALA A O 1
ATOM 957 N N . LYS A 1 121 ? -3.388 5.665 22.793 1.00 95.38 121 LYS A N 1
ATOM 958 C CA . LYS A 1 121 ? -3.314 7.055 23.254 1.00 95.38 121 LYS A CA 1
ATOM 959 C C . LYS A 1 121 ? -4.433 7.348 24.255 1.00 95.38 121 LYS A C 1
ATOM 961 O O . LYS A 1 121 ? -5.463 6.679 24.257 1.00 95.38 121 LYS A O 1
ATOM 966 N N . VAL A 1 122 ? -4.209 8.302 25.155 1.00 95.38 122 VAL A N 1
ATOM 967 C CA . VAL A 1 122 ? -5.205 8.716 26.155 1.00 95.38 122 VAL A CA 1
ATOM 968 C C . VAL A 1 122 ? -6.102 9.784 25.540 1.00 95.38 122 VAL A C 1
ATOM 970 O O . VAL A 1 122 ? -5.585 10.775 25.036 1.00 95.38 122 VAL A O 1
ATOM 973 N N . ALA A 1 123 ? -7.419 9.577 25.577 1.00 93.69 123 ALA A N 1
ATOM 974 C CA . ALA A 1 123 ? -8.394 10.576 25.148 1.00 93.69 123 ALA A CA 1
ATOM 975 C C . ALA A 1 123 ? -8.324 11.831 26.030 1.00 93.69 123 ALA A C 1
ATOM 977 O O . ALA A 1 123 ? -8.187 11.725 27.258 1.00 93.69 123 ALA A O 1
ATOM 978 N N . GLY A 1 124 ? -8.450 12.998 25.401 1.00 93.56 124 GLY A N 1
ATOM 979 C CA . GLY A 1 124 ? -8.506 14.294 26.065 1.00 93.56 124 GLY A CA 1
ATOM 980 C C . GLY A 1 124 ? -9.682 14.409 27.036 1.00 93.56 124 GLY A C 1
ATOM 981 O O . GLY A 1 124 ? -10.577 13.560 27.095 1.00 93.56 124 GLY A O 1
ATOM 982 N N . SER A 1 125 ? -9.679 15.463 27.852 1.00 92.19 125 SER A N 1
ATOM 983 C CA . SER A 1 125 ? -10.802 15.763 28.753 1.00 92.19 125 SER A CA 1
ATOM 984 C C . SER A 1 125 ? -12.082 16.157 28.011 1.00 92.19 125 SER A C 1
ATOM 986 O O . SER A 1 125 ? -13.168 15.999 28.555 1.00 92.19 125 SER A O 1
ATOM 988 N N . ASP A 1 126 ? -11.935 16.652 26.788 1.00 91.19 126 ASP A N 1
ATOM 989 C CA . ASP A 1 126 ? -12.979 16.982 25.814 1.00 91.19 126 ASP A CA 1
ATOM 990 C C . ASP A 1 126 ? -13.531 15.757 25.061 1.00 91.19 126 ASP A C 1
ATOM 992 O O . ASP A 1 126 ? -14.560 15.860 24.394 1.00 91.19 126 ASP A O 1
ATOM 996 N N . GLY A 1 127 ? -12.894 14.589 25.201 1.00 91.25 127 GLY A N 1
ATOM 997 C CA . GLY A 1 127 ? -13.267 13.369 24.487 1.00 91.25 127 GLY A CA 1
ATOM 998 C C . GLY A 1 127 ? -12.684 13.274 23.074 1.00 91.25 127 GLY A C 1
ATOM 999 O O . GLY A 1 127 ? -13.142 12.432 22.299 1.00 91.25 127 GLY A O 1
ATOM 1000 N N . GLU A 1 128 ? -11.686 14.096 22.736 1.00 95.12 128 GLU A N 1
ATOM 1001 C CA . GLU A 1 128 ? -10.961 14.028 21.465 1.00 95.12 128 GLU A CA 1
ATOM 1002 C C . GLU A 1 128 ? -9.701 13.154 21.565 1.00 95.12 128 GLU A C 1
ATOM 1004 O O . GLU A 1 128 ? -9.086 12.997 22.626 1.00 95.12 128 GLU A O 1
ATOM 1009 N N . LEU A 1 129 ? -9.312 12.533 20.449 1.00 96.19 129 LEU A N 1
ATOM 1010 C CA . LEU A 1 129 ? -8.134 11.674 20.368 1.00 96.19 129 LEU A CA 1
ATOM 1011 C C . LEU A 1 129 ? -7.553 11.655 18.956 1.00 96.19 129 LEU A C 1
ATOM 1013 O O . LEU A 1 129 ? -8.200 11.184 18.027 1.00 96.19 129 LEU A O 1
ATOM 1017 N N . PHE A 1 130 ? -6.301 12.085 18.806 1.00 97.19 130 PHE A N 1
ATOM 1018 C CA . PHE A 1 130 ? -5.617 12.159 17.513 1.00 97.19 130 PHE A CA 1
ATOM 1019 C C . PHE A 1 130 ? -4.531 11.079 17.366 1.00 97.19 130 PHE A C 1
ATOM 1021 O O . PHE A 1 130 ? -3.572 11.028 18.144 1.00 97.19 130 PHE A O 1
ATOM 1028 N N . TRP A 1 131 ? -4.635 10.231 16.338 1.00 97.06 131 TRP A N 1
ATOM 1029 C CA . TRP A 1 131 ? -3.611 9.255 15.938 1.00 97.06 131 TRP A CA 1
ATOM 1030 C C . TRP A 1 131 ? -2.736 9.776 14.805 1.00 97.06 131 TRP A C 1
ATOM 1032 O O . TRP A 1 131 ? -1.526 9.879 15.007 1.00 97.06 131 TRP A O 1
ATOM 1042 N N . GLY A 1 132 ? -3.348 10.113 13.666 1.00 96.88 132 GLY A N 1
ATOM 1043 C CA . GLY A 1 132 ? -2.646 10.510 12.446 1.00 96.88 132 GLY A CA 1
ATOM 1044 C C . GLY A 1 132 ? -1.810 9.380 11.845 1.00 96.88 132 GLY A C 1
ATOM 1045 O O . GLY A 1 132 ? -0.679 9.618 11.437 1.00 96.88 132 GLY A O 1
ATOM 1046 N N . GLU A 1 133 ? -2.325 8.149 11.830 1.00 96.69 133 GLU A N 1
ATOM 1047 C CA . GLU A 1 133 ? -1.561 6.962 11.420 1.00 96.69 133 GLU A CA 1
ATOM 1048 C C . GLU A 1 133 ? -2.009 6.438 10.047 1.00 96.69 133 GLU A C 1
ATOM 1050 O O . GLU A 1 133 ? -3.208 6.310 9.787 1.00 96.69 133 GLU A O 1
ATOM 1055 N N . LEU A 1 134 ? -1.039 6.118 9.181 1.00 94.75 134 LEU A N 1
ATOM 1056 C CA . LEU A 1 134 ? -1.248 5.532 7.855 1.00 94.75 134 LEU A CA 1
ATOM 1057 C C . LEU A 1 134 ? -0.978 4.027 7.876 1.00 94.75 134 LEU A C 1
ATOM 1059 O O . LEU A 1 134 ? 0.081 3.577 8.305 1.00 94.75 134 LEU A O 1
ATOM 1063 N N . PHE A 1 135 ? -1.906 3.267 7.307 1.00 94.12 135 PHE A N 1
ATOM 1064 C CA . PHE A 1 135 ? -1.781 1.839 7.063 1.00 94.12 135 PHE A CA 1
ATOM 1065 C C . PHE A 1 135 ? -1.818 1.568 5.561 1.00 94.12 135 PHE A C 1
ATOM 1067 O O . PHE A 1 135 ? -2.796 1.897 4.887 1.00 94.12 135 PHE A O 1
ATOM 1074 N N . GLN A 1 136 ? -0.759 0.947 5.045 1.00 91.56 136 GLN A N 1
ATOM 1075 C CA . GLN A 1 136 ? -0.670 0.475 3.665 1.00 91.56 136 GLN A CA 1
ATOM 1076 C C . GLN A 1 136 ? -0.672 -1.052 3.670 1.00 91.56 136 GLN A C 1
ATOM 1078 O O . GLN A 1 136 ? 0.306 -1.692 4.054 1.00 91.56 136 GLN A O 1
ATOM 1083 N N . LEU A 1 137 ? -1.804 -1.633 3.283 1.00 90.88 137 LEU A N 1
ATO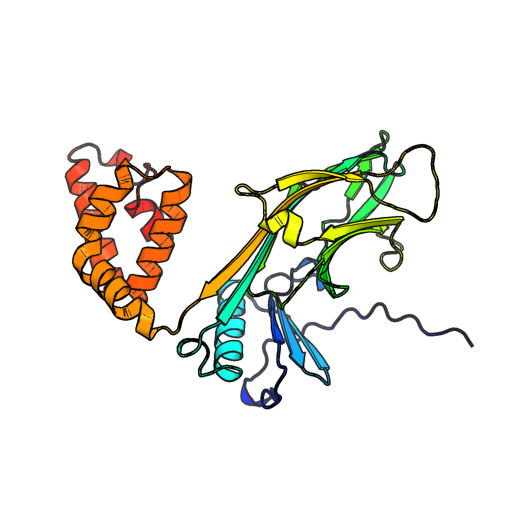M 1084 C CA . LEU A 1 137 ? -2.008 -3.073 3.227 1.00 90.88 137 LEU A CA 1
ATOM 1085 C C . LEU A 1 137 ? -2.108 -3.490 1.760 1.00 90.88 137 LEU A C 1
ATOM 1087 O O . LEU A 1 137 ? -3.065 -3.134 1.076 1.00 90.88 137 LEU A O 1
ATOM 1091 N N . ALA A 1 138 ? -1.116 -4.225 1.272 1.00 88.38 138 ALA A N 1
ATOM 1092 C CA . ALA A 1 138 ? -1.050 -4.703 -0.106 1.00 88.38 138 ALA A CA 1
ATOM 1093 C C . ALA A 1 138 ? -1.233 -6.222 -0.178 1.00 88.38 138 ALA A C 1
ATOM 1095 O O . ALA A 1 138 ? -1.027 -6.922 0.818 1.00 88.38 138 ALA A O 1
ATOM 1096 N N . ALA A 1 139 ? -1.572 -6.720 -1.372 1.00 84.62 139 ALA A N 1
ATOM 1097 C CA . ALA A 1 139 ? -1.786 -8.140 -1.650 1.00 84.62 139 ALA A CA 1
ATOM 1098 C C . ALA A 1 139 ? -2.743 -8.789 -0.635 1.00 84.62 139 ALA A C 1
ATOM 1100 O O . ALA A 1 139 ? -2.430 -9.795 0.009 1.00 84.62 139 ALA A O 1
ATOM 1101 N N . LEU A 1 140 ? -3.890 -8.133 -0.451 1.00 89.25 140 LEU A N 1
ATOM 1102 C CA . LEU A 1 140 ? -4.964 -8.581 0.420 1.00 89.25 140 LEU A CA 1
ATOM 1103 C C . LEU A 1 140 ? -5.679 -9.798 -0.188 1.00 89.25 140 LEU A C 1
ATOM 1105 O O . LEU A 1 140 ? -5.814 -9.874 -1.411 1.00 89.25 140 LEU A O 1
ATOM 1109 N N . PRO A 1 141 ? -6.195 -10.721 0.641 1.00 87.50 141 PRO A N 1
ATOM 1110 C CA . PRO A 1 141 ? -7.164 -11.700 0.164 1.00 87.50 141 PRO A CA 1
ATOM 1111 C C . PRO A 1 141 ? -8.446 -10.993 -0.323 1.00 87.50 141 PRO A C 1
ATOM 1113 O O . PRO A 1 141 ? -8.685 -9.834 0.047 1.00 87.50 141 PRO A O 1
ATOM 1116 N N . PRO A 1 142 ? -9.305 -11.668 -1.111 1.00 88.75 142 PRO A N 1
ATOM 1117 C CA . PRO A 1 142 ? -10.635 -11.163 -1.439 1.00 88.75 142 PRO A CA 1
ATOM 1118 C C . PRO A 1 142 ? -11.372 -10.748 -0.166 1.00 88.75 142 PRO A C 1
ATOM 1120 O O . PRO A 1 142 ? -11.658 -11.583 0.686 1.00 88.75 142 PRO A O 1
ATOM 1123 N N . THR A 1 143 ? -11.618 -9.445 -0.022 1.00 91.69 143 THR A N 1
ATOM 1124 C CA . THR A 1 143 ? -12.182 -8.853 1.194 1.00 91.69 143 THR A CA 1
ATOM 1125 C C . THR A 1 143 ? -13.350 -7.953 0.819 1.00 91.69 143 THR A C 1
ATOM 1127 O O . THR A 1 143 ? -13.287 -7.251 -0.190 1.00 91.69 143 THR A O 1
ATOM 1130 N N . ARG A 1 144 ? -14.406 -7.926 1.634 1.00 94.88 144 ARG A N 1
ATOM 1131 C CA . ARG A 1 144 ? -15.617 -7.133 1.378 1.00 94.88 144 ARG A CA 1
ATOM 1132 C C . ARG A 1 144 ? -15.808 -5.970 2.340 1.00 94.88 144 ARG A C 1
ATOM 1134 O O . ARG A 1 144 ? -16.357 -4.947 1.931 1.00 94.88 144 ARG A O 1
ATOM 1141 N N . ALA A 1 145 ? -15.374 -6.096 3.588 1.00 97.19 145 ALA A N 1
ATOM 1142 C CA . ALA A 1 145 ? -15.666 -5.122 4.627 1.00 97.19 145 ALA A CA 1
ATOM 1143 C C . ALA A 1 145 ? -14.448 -4.785 5.496 1.00 97.19 145 ALA A C 1
ATOM 1145 O O . ALA A 1 145 ? -13.702 -5.655 5.948 1.00 97.19 145 ALA A O 1
ATOM 1146 N N . LEU A 1 146 ? -14.294 -3.491 5.776 1.00 97.81 146 LEU A N 1
ATOM 1147 C CA . LEU A 1 146 ? -13.375 -2.947 6.769 1.00 97.81 146 LEU A CA 1
ATOM 1148 C C . LEU A 1 146 ? -14.147 -2.689 8.062 1.00 97.81 146 LEU A C 1
ATOM 1150 O O . LEU A 1 146 ? -15.050 -1.860 8.082 1.00 97.81 146 LEU A O 1
ATOM 1154 N N . THR A 1 147 ? -13.771 -3.346 9.154 1.00 97.69 147 THR A N 1
ATOM 1155 C CA . THR A 1 147 ? -14.304 -3.042 10.488 1.00 97.69 147 THR A CA 1
ATOM 1156 C C . THR A 1 147 ? -13.276 -2.266 11.299 1.00 97.69 147 THR A C 1
ATOM 1158 O O . THR A 1 147 ? -12.172 -2.755 11.548 1.00 97.69 147 THR A O 1
ATOM 1161 N N . LEU A 1 148 ? -13.647 -1.063 11.730 1.00 97.31 148 LEU A N 1
ATOM 1162 C CA . LEU A 1 148 ? -12.869 -0.254 12.662 1.00 97.31 148 LEU A CA 1
ATOM 1163 C C . LEU A 1 148 ? -13.477 -0.388 14.049 1.00 97.31 148 LEU A C 1
ATOM 1165 O O . LEU A 1 148 ? -14.640 -0.043 14.250 1.00 97.31 148 LEU A O 1
ATOM 1169 N N . SER A 1 149 ? -12.683 -0.863 15.001 1.00 95.56 149 SER A N 1
ATOM 1170 C CA . SER A 1 149 ? -13.132 -1.111 16.369 1.00 95.56 149 SER A CA 1
ATOM 1171 C C . SER A 1 149 ? -12.294 -0.319 17.355 1.00 95.56 149 SER A C 1
ATOM 1173 O O . SER A 1 149 ? -11.080 -0.495 17.433 1.00 95.56 149 SER A O 1
ATOM 1175 N N . LEU A 1 150 ? -12.935 0.540 18.136 1.00 94.38 150 LEU A N 1
ATOM 1176 C CA . LEU A 1 150 ? -12.289 1.260 19.218 1.00 94.38 150 LEU A CA 1
ATOM 1177 C C . LEU A 1 150 ? -12.189 0.341 20.435 1.00 94.38 150 LEU A C 1
ATOM 1179 O O . LEU A 1 150 ? -13.204 -0.051 21.005 1.00 94.38 150 LEU A O 1
ATOM 1183 N N . CYS A 1 151 ? -10.973 0.012 20.850 1.00 92.81 151 CYS A N 1
ATOM 1184 C CA . CYS A 1 151 ? -10.714 -0.893 21.961 1.00 92.81 151 CYS A CA 1
ATOM 1185 C C . CYS A 1 151 ? -10.014 -0.168 23.107 1.00 92.81 151 CYS A C 1
ATOM 1187 O O . CYS A 1 151 ? -9.166 0.709 22.905 1.00 92.81 151 CYS A O 1
ATOM 1189 N N . ARG A 1 152 ? -10.348 -0.580 24.331 1.00 91.06 152 ARG A N 1
ATOM 1190 C CA . ARG A 1 152 ? -9.605 -0.186 25.524 1.00 91.06 152 ARG A CA 1
ATOM 1191 C C . ARG A 1 152 ? -8.276 -0.908 25.580 1.00 91.06 152 ARG A C 1
ATOM 1193 O O . ARG A 1 152 ? -8.192 -2.093 25.280 1.00 91.06 152 ARG A O 1
ATOM 1200 N N . ASP A 1 153 ? -7.252 -0.192 26.015 1.00 87.44 153 ASP A N 1
ATOM 1201 C CA . ASP A 1 153 ? -5.910 -0.753 26.102 1.00 87.44 153 ASP A CA 1
ATOM 1202 C C . ASP A 1 153 ? -5.782 -1.859 27.160 1.00 87.44 153 ASP A C 1
ATOM 1204 O O . ASP A 1 153 ? -5.086 -2.847 26.952 1.00 87.44 153 ASP A O 1
ATOM 1208 N N . ASP A 1 154 ? -6.503 -1.713 28.273 1.00 83.62 154 ASP A N 1
ATOM 1209 C CA . ASP A 1 154 ? -6.535 -2.671 29.379 1.00 83.62 154 ASP A CA 1
ATOM 1210 C C . ASP A 1 154 ? -7.452 -3.878 29.114 1.00 83.62 154 ASP A C 1
ATOM 1212 O O . ASP A 1 154 ? -7.282 -4.929 29.725 1.00 83.62 154 ASP A O 1
ATOM 1216 N N . HIS A 1 155 ? -8.398 -3.744 28.179 1.00 80.75 155 HIS A N 1
ATOM 1217 C CA . HIS A 1 155 ? -9.344 -4.793 27.787 1.00 80.75 155 HIS A CA 1
ATOM 1218 C C . HIS A 1 155 ? -9.485 -4.857 26.251 1.00 80.75 155 HIS A C 1
ATOM 1220 O O . HIS A 1 155 ? -10.559 -4.586 25.713 1.00 80.75 155 HIS A O 1
ATOM 1226 N N . PRO A 1 156 ? -8.418 -5.223 25.513 1.00 72.50 156 PRO A N 1
ATOM 1227 C CA . PRO A 1 156 ? -8.384 -5.108 24.051 1.00 72.50 156 PRO A CA 1
ATOM 1228 C C . PRO A 1 156 ? -9.301 -6.101 23.321 1.00 72.50 156 PRO A C 1
ATOM 1230 O O . PRO A 1 156 ? -9.544 -5.935 22.127 1.00 72.50 156 PRO A O 1
ATOM 1233 N N . GLY A 1 157 ? -9.791 -7.133 24.019 1.00 73.94 157 GLY A N 1
ATOM 1234 C CA . GLY A 1 157 ? -10.658 -8.174 23.461 1.00 73.94 157 GLY A CA 1
ATOM 1235 C C . GLY A 1 157 ? -12.126 -7.770 23.303 1.00 73.94 157 GLY A C 1
ATOM 1236 O O . GLY A 1 157 ? -12.857 -8.470 22.612 1.00 73.94 157 GLY A O 1
ATOM 1237 N N . GLN A 1 158 ? -12.560 -6.659 23.909 1.00 82.19 158 GLN A N 1
ATOM 1238 C CA . GLN A 1 158 ? -13.938 -6.182 23.803 1.00 82.19 158 GLN A CA 1
ATOM 1239 C C . GLN A 1 158 ? -13.963 -4.756 23.233 1.00 82.19 158 GLN A C 1
ATOM 1241 O O . GLN A 1 158 ? -13.444 -3.833 23.872 1.00 82.19 158 GLN A O 1
ATOM 1246 N N . PRO A 1 159 ? -14.545 -4.549 22.038 1.00 89.06 159 PRO A N 1
ATOM 1247 C CA . PRO A 1 159 ? -14.643 -3.221 21.458 1.00 89.06 159 PRO A CA 1
ATOM 1248 C C . PRO A 1 159 ? -15.639 -2.364 22.247 1.00 89.06 159 PRO A C 1
ATOM 1250 O O . PRO A 1 159 ? -16.720 -2.815 22.618 1.00 89.06 159 PRO A O 1
ATOM 1253 N N . VAL A 1 160 ? -15.265 -1.109 22.487 1.00 89.88 160 VAL A N 1
ATOM 1254 C CA . VAL A 1 160 ? -16.124 -0.070 23.075 1.00 89.88 160 VAL A CA 1
ATOM 1255 C C . VAL A 1 160 ? -17.199 0.339 22.077 1.00 89.88 160 VAL A C 1
ATOM 1257 O O . VAL A 1 160 ? -18.365 0.482 22.428 1.00 89.88 160 VAL A O 1
ATOM 1260 N N . ALA A 1 161 ? -16.786 0.532 20.828 1.00 92.81 161 ALA A N 1
ATOM 1261 C CA . ALA A 1 161 ? -17.652 0.848 19.710 1.00 92.81 161 ALA A CA 1
ATOM 1262 C C . ALA A 1 161 ? -16.961 0.414 18.414 1.00 92.81 161 ALA A C 1
ATOM 1264 O O . ALA A 1 161 ? -15.733 0.300 18.365 1.00 92.81 161 ALA A O 1
ATOM 1265 N N . SER A 1 162 ? -17.733 0.167 17.364 1.00 95.19 162 SER A N 1
ATOM 1266 C CA . SER A 1 162 ? -17.197 -0.242 16.069 1.00 95.19 162 SER A CA 1
ATOM 1267 C C . SER A 1 162 ? -18.057 0.243 14.911 1.00 95.19 162 SER A C 1
ATOM 1269 O O . SER A 1 162 ? -19.234 0.550 15.087 1.00 95.19 162 SER A O 1
ATOM 1271 N N . ILE A 1 163 ? -17.469 0.297 13.724 1.00 96.75 163 ILE A N 1
ATOM 1272 C CA . ILE A 1 163 ? -18.171 0.535 12.465 1.00 96.75 163 ILE A CA 1
ATOM 1273 C C . ILE A 1 163 ? -17.664 -0.445 11.418 1.00 96.75 163 ILE A C 1
ATOM 1275 O O . ILE A 1 163 ? -16.475 -0.758 11.385 1.00 96.75 163 ILE A O 1
ATOM 1279 N N . THR A 1 164 ? -18.565 -0.902 10.555 1.00 97.44 164 THR A N 1
ATOM 1280 C CA . THR A 1 164 ? -18.230 -1.701 9.377 1.00 97.44 164 THR A CA 1
ATOM 1281 C C . THR A 1 164 ? -18.477 -0.867 8.126 1.00 97.44 164 THR A C 1
ATOM 1283 O O . THR A 1 164 ? -19.588 -0.395 7.905 1.00 97.44 164 THR A O 1
ATOM 1286 N N . ILE A 1 165 ? -17.432 -0.676 7.325 1.00 97.25 165 ILE A N 1
ATOM 1287 C CA . ILE A 1 165 ? -17.423 0.101 6.087 1.00 97.25 165 ILE A CA 1
ATOM 1288 C C . ILE A 1 165 ? -17.282 -0.889 4.922 1.00 97.25 165 ILE A C 1
ATOM 1290 O O . ILE A 1 165 ? -16.278 -1.611 4.863 1.00 97.25 165 ILE A O 1
ATOM 1294 N N . PRO A 1 166 ? -18.243 -0.952 3.985 1.00 97.25 166 PRO A N 1
ATOM 1295 C CA . PRO A 1 166 ? -18.093 -1.754 2.776 1.00 97.25 166 PRO A CA 1
ATOM 1296 C C . PRO A 1 166 ? -16.891 -1.272 1.956 1.00 97.25 166 PRO A C 1
ATOM 1298 O O . PRO A 1 166 ? -16.795 -0.096 1.611 1.00 97.25 166 PRO A O 1
ATOM 1301 N N . LEU A 1 167 ? -15.979 -2.168 1.580 1.00 97.00 167 LEU A N 1
ATOM 1302 C CA . LEU A 1 167 ? -14.805 -1.797 0.779 1.00 97.00 167 LEU A CA 1
ATOM 1303 C C . LEU A 1 167 ? -15.187 -1.294 -0.620 1.00 97.00 167 LEU A C 1
ATOM 1305 O O . LEU A 1 167 ? -14.473 -0.467 -1.185 1.00 97.00 167 LEU A O 1
ATOM 1309 N N . ALA A 1 168 ? -16.347 -1.712 -1.138 1.00 95.81 168 ALA A N 1
ATOM 1310 C CA . ALA A 1 168 ? -16.927 -1.176 -2.368 1.00 95.81 168 ALA A CA 1
ATOM 1311 C C . ALA A 1 168 ? -17.170 0.346 -2.295 1.00 95.81 168 ALA A C 1
ATOM 1313 O O . ALA A 1 168 ? -16.995 1.037 -3.296 1.00 95.81 168 ALA A O 1
ATOM 1314 N N . GLU A 1 169 ? -17.496 0.888 -1.115 1.00 95.56 169 GLU A N 1
ATOM 1315 C CA . GLU A 1 169 ? -17.631 2.336 -0.906 1.00 95.56 169 GLU A CA 1
ATOM 1316 C C . GLU A 1 169 ? -16.289 3.052 -1.121 1.00 95.56 169 GLU A C 1
ATOM 1318 O O . GLU A 1 169 ? -16.215 4.064 -1.819 1.00 95.56 169 GLU A O 1
ATOM 1323 N N . LEU A 1 170 ? -15.208 2.492 -0.569 1.00 96.12 170 LEU A N 1
ATOM 1324 C CA . LEU A 1 170 ? -13.855 3.039 -0.706 1.00 96.12 170 LEU A CA 1
ATOM 1325 C C . LEU A 1 170 ? -13.270 2.843 -2.113 1.00 96.12 170 LEU A C 1
ATOM 1327 O O . LEU A 1 170 ? -12.374 3.595 -2.498 1.00 96.12 170 LEU A O 1
ATOM 1331 N N . ALA A 1 171 ? -13.736 1.838 -2.859 1.00 95.06 171 ALA A N 1
ATOM 1332 C CA . ALA A 1 171 ? -13.320 1.576 -4.237 1.00 95.06 171 ALA A CA 1
ATOM 1333 C C . ALA A 1 171 ? -14.043 2.452 -5.264 1.00 95.06 171 ALA A C 1
ATOM 1335 O O . ALA A 1 171 ? -13.439 2.853 -6.258 1.00 95.06 171 ALA A O 1
ATOM 1336 N N . ALA A 1 172 ? -15.316 2.779 -5.024 1.00 94.44 172 ALA A N 1
ATOM 1337 C CA . ALA A 1 172 ? -16.107 3.615 -5.925 1.00 94.44 172 ALA A CA 1
ATOM 1338 C C . ALA A 1 172 ? -15.593 5.067 -5.997 1.00 94.44 172 ALA A C 1
ATOM 1340 O O . ALA A 1 172 ? -15.842 5.779 -6.973 1.00 94.44 172 ALA A O 1
ATOM 1341 N N . ALA A 1 173 ? -14.866 5.526 -4.975 1.00 90.25 173 ALA A N 1
ATOM 1342 C CA . ALA A 1 173 ? -14.343 6.881 -4.911 1.00 90.25 173 ALA A CA 1
ATOM 1343 C C . ALA A 1 173 ? -13.119 7.080 -5.831 1.00 90.25 173 ALA A C 1
ATOM 1345 O O . ALA A 1 173 ? -12.101 6.395 -5.729 1.00 90.25 173 ALA A O 1
ATOM 1346 N N . ARG A 1 174 ? -13.182 8.094 -6.710 1.00 86.62 174 ARG A N 1
ATOM 1347 C CA . ARG A 1 174 ? -12.075 8.449 -7.627 1.00 86.62 174 ARG A CA 1
ATOM 1348 C C . ARG A 1 174 ? -10.817 8.921 -6.887 1.00 86.62 174 ARG A C 1
ATOM 1350 O O . ARG A 1 174 ? -9.701 8.726 -7.364 1.00 86.62 174 ARG A O 1
ATOM 1357 N N . GLN A 1 175 ? -11.009 9.575 -5.747 1.00 89.12 175 GLN A N 1
ATOM 1358 C CA . GLN A 1 175 ? -9.966 10.022 -4.824 1.00 89.12 175 GLN A CA 1
ATOM 1359 C C . GLN A 1 175 ? -10.143 9.292 -3.487 1.00 89.12 175 GLN A C 1
ATOM 1361 O O . GLN A 1 175 ? -11.258 8.853 -3.208 1.00 89.12 175 GLN A O 1
ATOM 1366 N N . PRO A 1 176 ? -9.095 9.171 -2.648 1.00 93.44 176 PRO A N 1
ATOM 1367 C CA . PRO A 1 176 ? -9.245 8.579 -1.322 1.00 93.44 176 PRO A CA 1
ATOM 1368 C C . PRO A 1 176 ? -10.361 9.274 -0.532 1.00 93.44 176 PRO A C 1
ATOM 1370 O O . PRO A 1 176 ? -10.312 10.492 -0.345 1.00 93.44 176 PRO A O 1
ATOM 1373 N N . LEU A 1 177 ? -11.353 8.498 -0.093 1.00 96.69 177 LEU A N 1
ATOM 1374 C CA . LEU A 1 177 ? -12.546 8.985 0.588 1.00 96.69 177 LEU A CA 1
ATOM 1375 C C . LEU A 1 177 ? -12.206 9.336 2.033 1.00 96.69 177 LEU A C 1
ATOM 1377 O O . LEU A 1 177 ? -11.868 8.447 2.811 1.00 96.69 177 LEU A O 1
ATOM 1381 N N . GLU A 1 178 ? -12.326 10.615 2.386 1.00 97.56 178 GLU A N 1
ATOM 1382 C CA . GLU A 1 178 ? -12.211 11.106 3.760 1.00 97.56 178 GLU A CA 1
ATOM 1383 C C . GLU A 1 178 ? -13.592 11.391 4.351 1.00 97.56 178 GLU A C 1
ATOM 1385 O O . GLU A 1 178 ? -14.385 12.126 3.759 1.00 97.56 178 GLU A O 1
ATOM 1390 N N . ARG A 1 179 ? -13.896 10.796 5.509 1.00 97.19 179 ARG A N 1
ATOM 1391 C CA . ARG A 1 179 ? -15.195 10.958 6.173 1.00 97.19 179 ARG A CA 1
ATOM 1392 C C . ARG A 1 179 ? -15.106 10.673 7.676 1.00 97.19 179 ARG A C 1
ATOM 1394 O O . ARG A 1 179 ? -14.263 9.901 8.132 1.00 97.19 179 ARG A O 1
ATOM 1401 N N . TRP A 1 180 ? -16.015 11.288 8.431 1.00 97.75 180 TRP A N 1
ATOM 1402 C CA . TRP A 1 180 ? -16.360 10.895 9.796 1.00 97.75 180 TRP A CA 1
ATOM 1403 C C . TRP A 1 180 ? -17.349 9.729 9.796 1.00 97.75 180 TRP A C 1
ATOM 1405 O O . TRP A 1 180 ? -18.455 9.857 9.273 1.00 97.75 180 TRP A O 1
ATOM 1415 N N . TYR A 1 181 ? -16.969 8.616 10.414 1.00 96.94 181 TYR A N 1
ATOM 1416 C CA . TYR A 1 181 ? -17.830 7.453 10.590 1.00 96.94 181 TYR A CA 1
ATOM 1417 C C . TYR A 1 181 ? -18.297 7.367 12.045 1.00 96.94 181 TYR A C 1
ATOM 1419 O O . TYR A 1 181 ? -17.447 7.252 12.936 1.00 96.94 181 TYR A O 1
ATOM 1427 N N . PRO A 1 182 ? -19.616 7.419 12.308 1.00 95.69 182 PRO A N 1
ATOM 1428 C CA . PRO A 1 182 ? -20.146 7.166 13.639 1.00 95.69 182 PRO A CA 1
ATOM 1429 C C . PRO A 1 182 ? -19.952 5.690 13.998 1.00 95.69 182 PRO A C 1
ATOM 1431 O O . PRO A 1 182 ? -20.168 4.798 13.177 1.00 95.69 182 PRO A O 1
ATOM 1434 N N . LEU A 1 183 ? -19.531 5.429 15.230 1.00 93.75 183 LEU A N 1
ATOM 1435 C CA . LEU A 1 183 ? -19.317 4.094 15.767 1.00 93.75 183 LEU A CA 1
ATOM 1436 C C . LEU A 1 183 ? -20.560 3.647 16.539 1.00 93.75 183 LEU A C 1
ATOM 1438 O O . LEU A 1 183 ? -21.143 4.405 17.308 1.00 93.75 183 LEU A O 1
ATOM 1442 N N . SER A 1 184 ? -20.936 2.383 16.381 1.00 90.75 184 SER A N 1
ATOM 1443 C CA . SER A 1 184 ? -21.992 1.744 17.167 1.00 90.75 184 SER A CA 1
ATOM 1444 C C . SER A 1 184 ? -21.384 0.997 18.353 1.00 90.75 184 SER A C 1
ATOM 1446 O O . SER A 1 184 ? -20.450 0.212 18.178 1.00 90.75 184 SER A O 1
ATOM 1448 N N . GLY A 1 185 ? -21.895 1.237 19.561 1.00 80.00 185 GLY A N 1
ATOM 1449 C CA . GLY A 1 185 ? -21.452 0.581 20.792 1.00 80.00 185 GLY A CA 1
ATOM 1450 C C . GLY A 1 185 ? -22.634 0.099 21.642 1.00 80.00 185 GLY A C 1
ATOM 1451 O O . GLY A 1 185 ? -23.734 0.631 21.506 1.00 80.00 185 GLY A O 1
ATOM 1452 N N . PRO A 1 186 ? -22.432 -0.891 22.530 1.00 63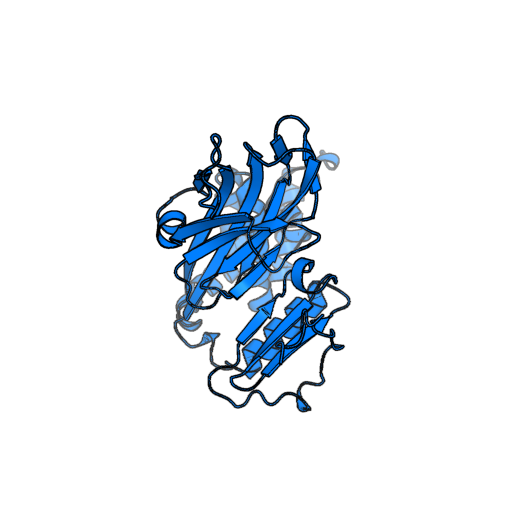.75 186 PRO A N 1
ATOM 1453 C CA . PRO A 1 186 ? -23.496 -1.477 23.354 1.00 63.75 186 PRO A CA 1
ATOM 1454 C C . PRO A 1 186 ? -24.056 -0.530 24.432 1.00 63.75 186 PRO A C 1
ATOM 1456 O O . PRO A 1 186 ? -25.050 -0.858 25.072 1.00 63.75 186 PRO A O 1
ATOM 1459 N N . GLY A 1 187 ? -23.439 0.635 24.647 1.00 58.69 187 GLY A N 1
ATOM 1460 C CA . GLY A 1 187 ? -23.944 1.672 25.542 1.00 58.69 187 GLY A CA 1
ATOM 1461 C C . GLY A 1 187 ? -24.480 2.854 24.744 1.00 58.69 187 GLY A C 1
ATOM 1462 O O . GLY A 1 187 ? -23.695 3.589 24.151 1.00 58.69 187 GLY A O 1
ATOM 1463 N N . GLY A 1 188 ? -25.800 3.047 24.755 1.00 53.28 188 GLY A N 1
ATOM 1464 C CA . GLY A 1 188 ? -26.472 4.237 24.226 1.00 53.28 188 GLY A CA 1
ATOM 1465 C C . GLY A 1 188 ? -26.205 5.463 25.100 1.00 53.28 188 GLY A C 1
ATOM 1466 O O . GLY A 1 188 ? -27.090 5.924 25.812 1.00 53.28 188 GLY A O 1
ATOM 1467 N N . GLY A 1 189 ? -24.960 5.940 25.102 1.00 61.50 189 GLY A N 1
ATOM 1468 C CA . GLY A 1 189 ? -24.608 7.237 25.670 1.00 61.50 189 GLY A CA 1
ATOM 1469 C C . GLY A 1 189 ? -25.140 8.381 24.804 1.00 61.50 189 GLY A C 1
ATOM 1470 O O . GLY A 1 189 ? -25.377 8.214 23.611 1.00 61.50 189 GLY A O 1
ATOM 1471 N N . GLU A 1 190 ? -25.293 9.558 25.406 1.00 63.44 190 GLU A N 1
ATOM 1472 C CA . GLU A 1 190 ? -25.846 10.762 24.763 1.00 63.44 190 GLU A CA 1
ATOM 1473 C C . GLU A 1 190 ? -24.997 11.272 23.578 1.00 63.44 190 GLU A C 1
ATOM 1475 O O . GLU A 1 190 ? -25.503 11.952 22.688 1.00 63.44 190 GLU A O 1
ATOM 1480 N N . ARG A 1 191 ? -23.704 10.914 23.539 1.00 76.88 191 ARG A N 1
ATOM 1481 C CA . ARG A 1 191 ? -22.780 11.220 22.439 1.00 76.88 191 ARG A CA 1
ATOM 1482 C C . ARG A 1 191 ? -22.304 9.938 21.764 1.00 76.88 191 ARG A C 1
ATOM 1484 O O . ARG A 1 191 ? -21.808 9.033 22.433 1.00 76.88 191 ARG A O 1
ATOM 1491 N N . VAL A 1 192 ? -22.443 9.885 20.440 1.00 87.94 192 VAL A N 1
ATOM 1492 C CA . VAL A 1 192 ? -22.051 8.739 19.611 1.00 87.94 192 VAL A CA 1
ATOM 1493 C C . VAL A 1 192 ? -20.585 8.902 19.192 1.00 87.94 192 VAL A C 1
ATOM 1495 O O . VAL A 1 192 ? -20.291 9.801 18.396 1.00 87.94 192 VAL A O 1
ATOM 1498 N N . PRO A 1 193 ? -19.663 8.044 19.677 1.00 92.81 193 PRO A N 1
ATOM 1499 C CA . PRO A 1 193 ? -18.260 8.089 19.283 1.00 92.81 193 PRO A CA 1
ATOM 1500 C C . PRO A 1 193 ? -18.122 8.080 17.764 1.00 92.81 193 PRO A C 1
ATOM 1502 O O . PRO A 1 193 ? -18.810 7.322 17.088 1.00 92.81 193 PRO A O 1
ATOM 1505 N N . SER A 1 194 ? -17.227 8.889 17.211 1.00 95.94 194 SER A N 1
ATOM 1506 C CA . SER A 1 194 ? -16.998 8.940 15.762 1.00 95.94 194 SER A CA 1
ATOM 1507 C C . SER A 1 194 ? -15.509 8.919 15.453 1.00 95.94 194 SER A C 1
ATOM 1509 O O . SER A 1 194 ? -14.720 9.452 16.227 1.00 95.94 194 SER A O 1
ATOM 1511 N N . VAL A 1 195 ? -15.122 8.338 14.315 1.00 97.56 195 VAL A N 1
ATOM 1512 C CA . VAL A 1 195 ? -13.728 8.292 13.840 1.00 97.56 195 VAL A CA 1
ATOM 1513 C C . VAL A 1 195 ? -13.605 8.916 12.452 1.00 97.56 195 VAL A C 1
ATOM 1515 O O . VAL A 1 195 ? -14.396 8.613 11.558 1.00 97.56 195 VAL A O 1
ATOM 1518 N N . ARG A 1 196 ? -12.615 9.789 12.250 1.00 98.38 196 ARG A N 1
ATOM 1519 C CA . ARG A 1 196 ? -12.262 10.331 10.936 1.00 98.38 196 ARG A CA 1
ATOM 1520 C C . ARG A 1 196 ? -11.216 9.449 10.286 1.00 98.38 196 ARG A C 1
ATOM 1522 O O . ARG A 1 196 ? -10.114 9.278 10.816 1.00 98.38 196 ARG A O 1
ATOM 1529 N N . VAL A 1 197 ? -11.544 8.928 9.112 1.00 98.25 197 VAL A N 1
ATOM 1530 C CA . VAL A 1 197 ? -10.610 8.139 8.308 1.00 98.25 197 VAL A CA 1
ATOM 1531 C C . VAL A 1 197 ? -10.588 8.619 6.871 1.00 98.25 197 VAL A C 1
ATOM 1533 O O . VAL A 1 197 ? -11.587 9.132 6.366 1.00 98.25 197 VAL A O 1
ATOM 1536 N N . ARG A 1 198 ? -9.446 8.417 6.210 1.00 98.31 198 ARG A N 1
ATOM 1537 C CA . ARG A 1 198 ? -9.292 8.613 4.768 1.00 98.31 198 ARG A CA 1
ATOM 1538 C C . ARG A 1 198 ? -8.762 7.349 4.122 1.00 98.31 198 ARG A C 1
ATOM 1540 O O . ARG A 1 198 ? -7.629 6.954 4.381 1.00 98.31 198 ARG A O 1
ATOM 1547 N N . GLY A 1 199 ? -9.580 6.714 3.291 1.00 97.06 199 GLY A N 1
ATOM 1548 C CA . GLY A 1 199 ? -9.306 5.386 2.752 1.00 97.06 199 GLY A CA 1
ATOM 1549 C C . GLY A 1 199 ? -9.405 5.304 1.236 1.00 97.06 199 GLY A C 1
ATOM 1550 O O . GLY A 1 199 ? -10.185 6.019 0.612 1.00 97.06 199 GLY A O 1
ATOM 1551 N N . ARG A 1 200 ? -8.639 4.393 0.636 1.00 96.75 200 ARG A N 1
ATOM 1552 C CA . ARG A 1 200 ? -8.823 3.947 -0.748 1.00 96.75 200 ARG A CA 1
ATOM 1553 C C . ARG A 1 200 ? -8.625 2.442 -0.820 1.00 96.75 200 ARG A C 1
ATOM 1555 O O . ARG A 1 200 ? -7.550 1.954 -0.469 1.00 96.75 200 ARG A O 1
ATOM 1562 N N . TYR A 1 201 ? -9.639 1.743 -1.313 1.00 96.94 201 TYR A N 1
ATOM 1563 C CA . TYR A 1 201 ? -9.528 0.338 -1.685 1.00 96.94 201 TYR A CA 1
ATOM 1564 C C . TYR A 1 201 ? -9.254 0.255 -3.188 1.00 96.94 201 TYR A C 1
ATOM 1566 O O . TYR A 1 201 ? -9.908 0.935 -3.978 1.00 96.94 201 TYR A O 1
ATOM 1574 N N . ARG A 1 202 ? -8.226 -0.495 -3.585 1.00 94.94 202 ARG A N 1
ATOM 1575 C CA . ARG A 1 202 ? -7.833 -0.676 -4.985 1.00 94.94 202 ARG A CA 1
ATOM 1576 C C . ARG A 1 202 ? -7.968 -2.140 -5.348 1.00 94.94 202 ARG A C 1
ATOM 1578 O O . ARG A 1 202 ? -7.393 -2.999 -4.686 1.00 94.94 202 ARG A O 1
ATOM 1585 N N . GLU A 1 203 ? -8.674 -2.363 -6.442 1.00 93.88 203 GLU A N 1
ATOM 1586 C CA . GLU A 1 203 ? -8.778 -3.640 -7.121 1.00 93.88 203 GLU A CA 1
ATOM 1587 C C . GLU A 1 203 ? -8.128 -3.478 -8.492 1.00 93.88 203 GLU A C 1
ATOM 1589 O O . GLU A 1 203 ? -8.570 -2.671 -9.313 1.00 93.88 203 GLU A O 1
ATOM 1594 N N . VAL A 1 204 ? -7.008 -4.168 -8.703 1.00 93.25 204 VAL A N 1
ATOM 1595 C CA . VAL A 1 204 ? -6.233 -4.081 -9.939 1.00 93.25 204 VAL A CA 1
ATOM 1596 C C . VAL A 1 204 ? -6.176 -5.455 -10.571 1.00 93.25 204 VAL A C 1
ATOM 1598 O O . VAL A 1 204 ? -5.638 -6.401 -10.002 1.00 93.25 204 VAL A O 1
ATOM 1601 N N . ARG A 1 205 ? -6.711 -5.554 -11.783 1.00 94.62 205 ARG A N 1
ATOM 1602 C CA . ARG A 1 205 ? -6.610 -6.762 -12.591 1.00 94.62 205 ARG A CA 1
ATOM 1603 C C . ARG A 1 205 ? -5.279 -6.763 -13.331 1.00 94.62 205 ARG A C 1
ATOM 1605 O O . ARG A 1 205 ? -5.042 -5.904 -14.179 1.00 94.62 205 ARG A O 1
ATOM 1612 N N . VAL A 1 206 ? -4.421 -7.712 -12.987 1.00 94.38 206 VAL A N 1
ATOM 1613 C CA . VAL A 1 206 ? -3.113 -7.912 -13.608 1.00 94.38 206 VAL A CA 1
ATOM 1614 C C . VAL A 1 206 ? -3.233 -9.058 -14.599 1.00 94.38 206 VAL A C 1
ATOM 1616 O O . VAL A 1 206 ? -3.650 -10.157 -14.244 1.00 94.38 206 VAL A O 1
ATOM 1619 N N . LEU A 1 207 ? -2.908 -8.782 -15.856 1.00 96.00 207 LEU A N 1
ATOM 1620 C CA . LEU A 1 207 ? -2.957 -9.758 -16.940 1.00 96.00 207 LEU A CA 1
ATOM 1621 C C . LEU A 1 207 ? -1.729 -10.687 -16.889 1.00 96.00 207 LEU A C 1
ATOM 1623 O O . LEU A 1 207 ? -0.734 -10.346 -16.248 1.00 96.00 207 LEU A O 1
ATOM 1627 N N . PRO A 1 208 ? -1.749 -11.826 -17.605 1.00 96.06 208 PRO A N 1
ATOM 1628 C CA . PRO A 1 208 ? -0.546 -12.619 -17.828 1.00 96.06 208 PRO A CA 1
ATOM 1629 C C . PRO A 1 208 ? 0.600 -11.761 -18.371 1.00 96.06 208 PRO A C 1
ATOM 1631 O O . PRO A 1 208 ? 0.389 -10.945 -19.270 1.00 96.06 208 PRO A O 1
ATOM 1634 N N . IL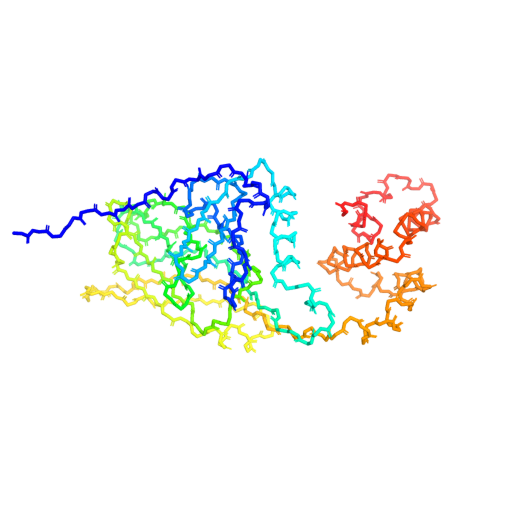E A 1 209 ? 1.818 -11.988 -17.882 1.00 93.62 209 ILE A N 1
ATOM 1635 C CA . ILE A 1 209 ? 3.008 -11.170 -18.148 1.00 93.62 209 ILE A CA 1
ATOM 1636 C C . ILE A 1 209 ? 3.285 -10.995 -19.643 1.00 93.62 209 ILE A C 1
ATOM 1638 O O . ILE A 1 209 ? 3.669 -9.914 -20.086 1.00 93.62 209 ILE A O 1
ATOM 1642 N N . VAL A 1 210 ? 2.984 -12.019 -20.449 1.00 95.56 210 VAL A N 1
ATOM 1643 C CA . VAL A 1 210 ? 3.119 -11.985 -21.912 1.00 95.56 210 VAL A CA 1
ATOM 1644 C C . VAL A 1 210 ? 2.315 -10.849 -22.558 1.00 95.56 210 VAL A C 1
ATOM 1646 O O . VAL A 1 210 ? 2.732 -10.305 -23.576 1.00 95.56 210 VAL A O 1
ATOM 1649 N N . ARG A 1 211 ? 1.193 -10.434 -21.953 1.00 97.25 211 ARG A N 1
ATOM 1650 C CA . ARG A 1 211 ? 0.343 -9.337 -22.444 1.00 97.25 211 ARG A CA 1
ATOM 1651 C C . ARG A 1 211 ? 0.989 -7.964 -22.279 1.00 97.25 211 ARG A C 1
ATOM 1653 O O . ARG A 1 211 ? 0.559 -7.029 -22.943 1.00 97.25 211 ARG A O 1
ATOM 1660 N N . TYR A 1 212 ? 1.998 -7.843 -21.420 1.00 96.00 212 TYR A N 1
ATOM 1661 C CA . TYR A 1 212 ? 2.742 -6.605 -21.200 1.00 96.00 212 TYR A CA 1
ATOM 1662 C C . TYR A 1 212 ? 4.043 -6.540 -22.005 1.00 96.00 212 TYR A C 1
ATOM 1664 O O . TYR A 1 212 ? 4.759 -5.550 -21.893 1.00 96.00 212 TYR A O 1
ATOM 1672 N N . LYS A 1 213 ? 4.355 -7.557 -22.823 1.00 95.88 213 LYS A N 1
ATOM 1673 C CA . LYS A 1 213 ? 5.625 -7.646 -23.556 1.00 95.88 213 LYS A CA 1
ATOM 1674 C C . LYS A 1 213 ? 5.886 -6.421 -24.437 1.00 95.88 213 LYS A C 1
ATOM 1676 O O . LYS A 1 213 ? 6.926 -5.795 -24.289 1.00 95.88 213 LYS A O 1
ATOM 1681 N N . GLU A 1 214 ? 4.932 -6.045 -25.286 1.00 97.19 214 GLU A N 1
ATOM 1682 C CA . GLU A 1 214 ? 5.073 -4.891 -26.190 1.00 97.19 214 GLU A CA 1
ATOM 1683 C C . GLU A 1 214 ? 5.245 -3.574 -25.418 1.00 97.19 214 GLU A C 1
ATOM 1685 O O . GLU A 1 214 ? 6.049 -2.725 -25.793 1.00 97.19 214 GLU A O 1
ATOM 1690 N N . LEU A 1 215 ? 4.537 -3.416 -24.292 1.00 97.25 215 LEU A N 1
ATOM 1691 C CA . LEU A 1 215 ? 4.693 -2.252 -23.419 1.00 97.25 215 LEU A CA 1
ATOM 1692 C C . LEU A 1 215 ? 6.079 -2.227 -22.761 1.00 97.25 215 LEU A C 1
ATOM 1694 O O . LEU A 1 215 ? 6.709 -1.174 -22.700 1.00 97.25 215 LEU A O 1
ATOM 1698 N N . ALA A 1 216 ? 6.557 -3.372 -22.274 1.00 96.44 216 ALA A N 1
ATOM 1699 C CA . ALA A 1 216 ? 7.882 -3.492 -21.679 1.00 96.44 216 ALA A CA 1
ATOM 1700 C C . ALA A 1 216 ? 8.980 -3.201 -22.711 1.00 96.44 216 ALA A C 1
ATOM 1702 O O . ALA A 1 216 ? 9.924 -2.478 -22.399 1.00 96.44 216 ALA A O 1
ATOM 1703 N N . GLU A 1 217 ? 8.842 -3.697 -23.942 1.00 97.31 217 GLU A N 1
ATOM 1704 C CA . GLU A 1 217 ? 9.733 -3.377 -25.061 1.00 97.31 217 GLU A CA 1
ATOM 1705 C C . GLU A 1 217 ? 9.705 -1.879 -25.369 1.00 97.31 217 GLU A C 1
ATOM 1707 O O . GLU A 1 217 ? 10.759 -1.246 -25.405 1.00 97.31 217 GLU A O 1
ATOM 1712 N N . PHE A 1 218 ? 8.516 -1.281 -25.484 1.00 98.00 218 PHE A N 1
ATOM 1713 C CA . PHE A 1 218 ? 8.381 0.154 -25.708 1.00 98.00 218 PHE A CA 1
ATOM 1714 C C . PHE A 1 218 ? 9.097 0.972 -24.625 1.00 98.00 218 PHE A C 1
ATOM 1716 O O . PHE A 1 218 ? 9.921 1.823 -24.946 1.00 98.00 218 PHE A O 1
ATOM 1723 N N . ILE A 1 219 ? 8.849 0.683 -23.342 1.00 97.81 219 ILE A N 1
ATOM 1724 C CA . ILE A 1 219 ? 9.533 1.354 -22.226 1.00 97.81 219 ILE A CA 1
ATOM 1725 C C . ILE A 1 219 ? 11.050 1.145 -22.329 1.00 97.81 219 ILE A C 1
ATOM 1727 O O . ILE A 1 219 ? 11.816 2.094 -22.193 1.00 97.81 219 ILE A O 1
ATOM 1731 N N . THR A 1 220 ? 11.492 -0.074 -22.631 1.00 97.38 220 THR A N 1
ATOM 1732 C CA . THR A 1 220 ? 12.914 -0.440 -22.716 1.00 97.38 220 THR A CA 1
ATOM 1733 C C . THR A 1 220 ? 13.659 0.313 -23.816 1.00 97.38 220 THR A C 1
ATOM 1735 O O . THR A 1 220 ? 14.814 0.690 -23.613 1.00 97.38 220 THR A O 1
ATOM 1738 N N . PHE A 1 221 ? 13.023 0.551 -24.964 1.00 97.19 221 PHE A N 1
ATOM 1739 C CA . PHE A 1 221 ? 13.656 1.215 -26.107 1.00 97.19 221 PHE A CA 1
ATOM 1740 C C . PHE A 1 221 ? 13.375 2.721 -26.188 1.00 97.19 221 PHE A C 1
ATOM 1742 O O . PHE A 1 221 ? 14.151 3.442 -26.813 1.00 97.19 221 PHE A O 1
ATOM 1749 N N . HIS A 1 222 ? 12.319 3.214 -25.533 1.00 97.50 222 HIS A N 1
ATOM 1750 C CA . HIS A 1 222 ? 11.853 4.599 -25.661 1.00 97.50 222 HIS A CA 1
ATOM 1751 C C . HIS A 1 222 ? 11.745 5.360 -24.329 1.00 97.50 222 HIS A C 1
ATOM 1753 O O . HIS A 1 222 ? 11.163 6.446 -24.301 1.00 97.50 222 HIS A O 1
ATOM 1759 N N . TYR A 1 223 ? 12.331 4.863 -23.228 1.00 96.69 223 TYR A N 1
ATOM 1760 C CA . TYR A 1 223 ? 12.276 5.546 -21.923 1.00 96.69 223 TYR A CA 1
ATOM 1761 C C . TYR A 1 223 ? 12.753 7.005 -21.972 1.00 96.69 223 TYR A C 1
ATOM 1763 O O . TYR A 1 223 ? 12.200 7.839 -21.263 1.00 96.69 223 TYR A O 1
ATOM 1771 N N . ARG A 1 224 ? 13.741 7.346 -22.816 1.00 94.88 224 ARG A N 1
ATOM 1772 C CA . ARG A 1 224 ? 14.265 8.721 -22.920 1.00 94.88 224 ARG A CA 1
ATOM 1773 C C . ARG A 1 224 ? 13.190 9.689 -23.406 1.00 94.88 224 ARG A C 1
ATOM 1775 O O . ARG A 1 224 ? 12.933 10.708 -22.773 1.00 94.88 224 ARG A O 1
ATOM 1782 N N . GLU A 1 225 ? 12.540 9.343 -24.516 1.00 95.56 225 GLU A N 1
ATOM 1783 C CA . GLU A 1 225 ? 11.463 10.152 -25.086 1.00 95.56 225 GLU A CA 1
ATOM 1784 C C . GLU A 1 225 ? 10.243 10.180 -24.159 1.00 95.56 225 GLU A C 1
ATOM 1786 O O . GLU A 1 225 ? 9.630 11.232 -23.966 1.00 95.56 225 GLU A O 1
ATOM 1791 N N . LEU A 1 226 ? 9.920 9.039 -23.543 1.00 95.31 226 LEU A N 1
ATOM 1792 C CA . LEU A 1 226 ? 8.834 8.926 -22.578 1.00 95.31 226 LEU A CA 1
ATOM 1793 C C . LEU A 1 226 ? 9.032 9.891 -21.400 1.00 95.31 226 LEU A C 1
ATOM 1795 O O . LEU A 1 226 ? 8.137 10.684 -21.110 1.00 95.31 226 LEU A O 1
ATOM 1799 N N . CYS A 1 227 ? 10.205 9.869 -20.760 1.00 94.56 227 CYS A N 1
ATOM 1800 C CA . CYS A 1 227 ? 10.535 10.771 -19.658 1.00 94.56 227 CYS A CA 1
ATOM 1801 C C . CYS A 1 227 ? 10.507 12.237 -20.100 1.00 94.56 227 CYS A C 1
ATOM 1803 O O . CYS A 1 227 ? 9.866 13.050 -19.437 1.00 94.56 227 CYS A O 1
ATOM 1805 N N . ALA A 1 228 ? 11.113 12.568 -21.246 1.00 92.06 228 ALA A N 1
ATOM 1806 C CA . ALA A 1 228 ? 11.155 13.938 -21.760 1.00 92.06 228 ALA A CA 1
ATOM 1807 C C . ALA A 1 228 ? 9.755 14.531 -22.010 1.00 92.06 228 ALA A C 1
ATOM 1809 O O . ALA A 1 228 ? 9.527 15.716 -21.769 1.00 92.06 228 ALA A O 1
ATOM 1810 N N . ARG A 1 229 ? 8.796 13.715 -22.470 1.00 94.38 229 ARG A N 1
ATOM 1811 C CA . ARG A 1 229 ? 7.410 14.156 -22.705 1.00 94.38 229 ARG A CA 1
ATOM 1812 C C . ARG A 1 229 ? 6.559 14.171 -21.431 1.00 94.38 229 ARG A C 1
ATOM 1814 O O . ARG A 1 229 ? 5.709 15.051 -21.277 1.00 94.38 229 ARG A O 1
ATOM 1821 N N . LEU A 1 230 ? 6.755 13.203 -20.533 1.00 93.88 230 LEU A N 1
ATOM 1822 C CA . LEU A 1 230 ? 5.944 13.067 -19.319 1.00 93.88 230 LEU A CA 1
ATOM 1823 C C . LEU A 1 230 ? 6.377 14.013 -18.202 1.00 93.88 230 LEU A C 1
ATOM 1825 O O . LEU A 1 230 ? 5.521 14.598 -17.548 1.00 93.88 230 LEU A O 1
ATOM 1829 N N . GLU A 1 231 ? 7.675 14.202 -17.977 1.00 91.00 231 GLU A N 1
ATOM 1830 C CA . GLU A 1 231 ? 8.170 15.015 -16.865 1.00 91.00 231 GLU A CA 1
ATOM 1831 C C . GLU A 1 231 ? 7.576 16.438 -16.780 1.00 91.00 231 GLU A C 1
ATOM 1833 O O . GLU A 1 231 ? 7.205 16.834 -15.668 1.00 91.00 231 GLU A O 1
ATOM 1838 N N . PRO A 1 232 ? 7.433 17.207 -17.883 1.00 90.56 232 PRO A N 1
ATOM 1839 C CA . PRO A 1 232 ? 6.841 18.544 -17.819 1.00 90.56 232 PRO A CA 1
ATOM 1840 C C . PRO A 1 232 ? 5.315 18.532 -17.641 1.00 90.56 232 PRO A C 1
ATOM 1842 O O . PRO A 1 232 ? 4.738 19.556 -17.282 1.00 90.56 232 PRO A O 1
ATOM 1845 N N . THR A 1 233 ? 4.643 17.406 -17.902 1.00 93.44 233 THR A N 1
ATOM 1846 C CA . THR A 1 233 ? 3.174 17.308 -17.882 1.00 93.44 233 THR A CA 1
ATOM 1847 C C . THR A 1 233 ? 2.622 16.660 -16.615 1.00 93.44 233 THR A C 1
ATOM 1849 O O . THR A 1 233 ? 1.500 16.967 -16.207 1.00 93.44 233 THR A O 1
ATOM 1852 N N . ILE A 1 234 ? 3.383 15.778 -15.964 1.00 91.94 234 ILE A N 1
ATOM 1853 C CA . ILE A 1 234 ? 2.940 15.098 -14.746 1.00 91.94 234 ILE A CA 1
ATOM 1854 C C . ILE A 1 234 ? 3.162 15.961 -13.500 1.00 91.94 234 ILE A C 1
ATOM 1856 O O . ILE A 1 234 ? 4.187 16.619 -13.324 1.00 91.94 234 ILE A O 1
ATOM 1860 N N . ALA A 1 235 ? 2.196 15.924 -12.580 1.00 90.88 235 ALA A N 1
ATOM 1861 C CA . ALA A 1 235 ? 2.335 16.606 -11.298 1.00 90.88 235 ALA A CA 1
ATOM 1862 C C . ALA A 1 235 ? 3.498 16.013 -10.486 1.00 90.88 235 ALA A C 1
ATOM 1864 O O . ALA A 1 235 ? 3.708 14.802 -10.497 1.00 90.88 235 ALA A O 1
ATOM 1865 N N . VAL A 1 236 ? 4.177 16.857 -9.703 1.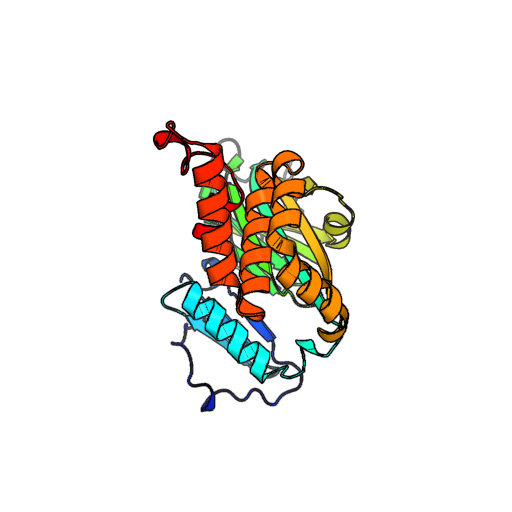00 87.94 236 VAL A N 1
ATOM 1866 C CA . VAL A 1 236 ? 5.337 16.486 -8.866 1.00 87.94 236 VAL A CA 1
ATOM 1867 C C . VAL A 1 236 ? 5.100 15.208 -8.055 1.00 87.94 236 VAL A C 1
ATOM 1869 O O . VAL A 1 236 ? 5.937 14.314 -8.059 1.00 87.94 236 VAL A O 1
ATOM 1872 N N . ARG A 1 237 ? 3.917 15.071 -7.441 1.00 83.94 237 ARG A N 1
ATOM 1873 C CA . ARG A 1 237 ? 3.536 13.896 -6.636 1.00 83.94 237 ARG A CA 1
ATOM 1874 C C . ARG A 1 237 ? 3.517 12.562 -7.398 1.00 83.94 237 ARG A C 1
ATOM 1876 O O . ARG A 1 237 ? 3.508 11.520 -6.767 1.00 83.94 237 ARG A O 1
ATOM 1883 N N . HIS A 1 238 ? 3.431 12.589 -8.728 1.00 89.69 238 H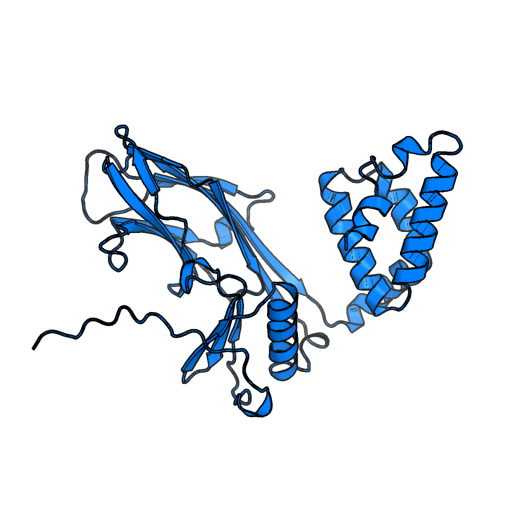IS A N 1
ATOM 1884 C CA . HIS A 1 238 ? 3.367 11.391 -9.571 1.00 89.69 238 HIS A CA 1
ATOM 1885 C C . HIS A 1 238 ? 4.722 11.029 -10.185 1.00 89.69 238 HIS A C 1
ATOM 1887 O O . HIS A 1 238 ? 4.857 9.944 -10.741 1.00 89.69 238 HIS A O 1
ATOM 1893 N N . LYS A 1 239 ? 5.720 11.918 -10.089 1.00 92.38 239 LYS A N 1
ATOM 1894 C CA . LYS A 1 239 ? 7.065 11.667 -10.619 1.00 92.38 239 LYS A CA 1
ATOM 1895 C C . LYS A 1 239 ? 7.751 10.516 -9.892 1.00 92.38 239 LYS A C 1
ATOM 1897 O O . LYS A 1 239 ? 8.376 9.698 -10.543 1.00 92.38 239 LYS A O 1
ATOM 1902 N N . GLU A 1 240 ? 7.572 10.431 -8.577 1.00 90.62 240 GLU A N 1
ATOM 1903 C CA . GLU A 1 240 ? 8.113 9.351 -7.743 1.00 90.62 240 GLU A CA 1
ATOM 1904 C C . GLU A 1 240 ? 7.525 7.989 -8.129 1.00 90.62 240 GLU A C 1
ATOM 1906 O O . GLU A 1 240 ? 8.263 7.089 -8.512 1.00 90.62 240 GLU A O 1
ATOM 1911 N N . GLU A 1 241 ? 6.191 7.881 -8.181 1.00 90.00 241 GLU A N 1
ATOM 1912 C CA . GLU A 1 241 ? 5.513 6.648 -8.611 1.00 90.00 241 GLU A CA 1
ATOM 1913 C C . GLU A 1 241 ? 5.924 6.217 -10.033 1.00 90.00 241 GLU A C 1
ATOM 1915 O O . GLU A 1 241 ? 6.093 5.025 -10.295 1.00 90.00 241 GLU A O 1
ATOM 1920 N N . LEU A 1 242 ? 6.084 7.171 -10.960 1.00 94.25 242 LEU A N 1
ATOM 1921 C CA . LEU A 1 242 ? 6.518 6.876 -12.325 1.00 94.25 242 LEU A CA 1
ATOM 1922 C C . LEU A 1 242 ? 7.988 6.441 -12.377 1.00 94.25 242 LEU A C 1
ATOM 1924 O O . LEU A 1 242 ? 8.301 5.474 -13.068 1.00 94.25 242 LEU A O 1
ATOM 1928 N N . ALA A 1 243 ? 8.876 7.142 -11.672 1.00 94.06 243 ALA A N 1
ATOM 1929 C CA . ALA A 1 243 ? 10.300 6.840 -11.637 1.00 94.06 243 ALA A CA 1
ATOM 1930 C C . ALA A 1 243 ? 10.551 5.431 -11.090 1.00 94.06 243 ALA A C 1
ATOM 1932 O O . ALA A 1 243 ? 11.162 4.628 -11.794 1.00 94.06 243 ALA A O 1
ATOM 1933 N N . GLY A 1 244 ? 9.990 5.088 -9.926 1.00 92.81 244 GLY A N 1
ATOM 1934 C CA . GLY A 1 244 ? 10.116 3.743 -9.357 1.00 92.81 244 GLY A CA 1
ATOM 1935 C C . GLY A 1 244 ? 9.562 2.659 -10.283 1.00 92.81 244 GLY A C 1
ATOM 1936 O O . GLY A 1 244 ? 10.210 1.640 -10.525 1.00 92.81 244 GLY A O 1
ATOM 1937 N N . ALA A 1 245 ? 8.410 2.902 -10.922 1.00 94.38 245 ALA A N 1
ATOM 1938 C CA . ALA A 1 245 ? 7.860 1.962 -11.899 1.00 94.38 245 ALA A CA 1
ATOM 1939 C C . ALA A 1 245 ? 8.796 1.743 -13.105 1.00 94.38 245 ALA A C 1
ATOM 1941 O O . ALA A 1 245 ? 8.998 0.602 -13.528 1.00 94.38 245 ALA A O 1
ATOM 1942 N N . LEU A 1 246 ? 9.384 2.814 -13.649 1.00 96.69 246 LEU A N 1
ATOM 1943 C CA . LEU A 1 246 ? 10.339 2.730 -14.757 1.00 96.69 246 L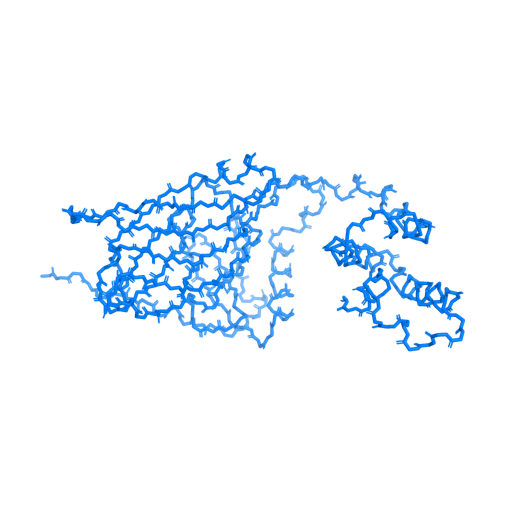EU A CA 1
ATOM 1944 C C . LEU A 1 246 ? 11.624 2.010 -14.344 1.00 96.69 246 LEU A C 1
ATOM 1946 O O . LEU A 1 246 ? 12.069 1.132 -15.083 1.00 96.69 246 LEU A O 1
ATOM 1950 N N . VAL A 1 247 ? 12.179 2.317 -13.167 1.00 96.19 247 VAL A N 1
ATOM 1951 C CA . VAL A 1 247 ? 13.356 1.627 -12.615 1.00 96.19 247 VAL A CA 1
ATOM 1952 C C . VAL A 1 247 ? 13.088 0.129 -12.518 1.00 96.19 247 VAL A C 1
ATOM 1954 O O . VAL A 1 247 ? 13.868 -0.661 -13.046 1.00 96.19 247 VAL A O 1
ATOM 1957 N N . HIS A 1 248 ? 11.958 -0.287 -11.941 1.00 93.25 248 HIS A N 1
ATOM 1958 C CA . HIS A 1 248 ? 11.619 -1.705 -11.812 1.00 93.25 248 HIS A CA 1
ATOM 1959 C C . HIS A 1 248 ? 11.456 -2.416 -13.163 1.00 93.25 248 HIS A C 1
ATOM 1961 O O . HIS A 1 248 ? 11.988 -3.515 -13.349 1.00 93.25 248 HIS A O 1
ATOM 1967 N N . VAL A 1 249 ? 10.764 -1.799 -14.129 1.00 95.50 249 VAL A N 1
ATOM 1968 C CA . VAL A 1 249 ? 10.612 -2.377 -15.475 1.00 95.50 249 VAL A CA 1
ATOM 1969 C C . VAL A 1 249 ? 11.973 -2.492 -16.160 1.00 95.50 249 VAL A C 1
ATOM 1971 O O . VAL A 1 249 ? 12.327 -3.564 -16.648 1.00 95.50 249 VAL A O 1
ATOM 1974 N N . LEU A 1 250 ? 12.774 -1.428 -16.150 1.00 96.94 250 LEU A N 1
ATOM 1975 C CA . LEU A 1 250 ? 14.078 -1.393 -16.814 1.00 96.94 250 LEU A CA 1
ATOM 1976 C C . LEU A 1 250 ? 15.114 -2.266 -16.100 1.00 96.94 250 LEU A C 1
ATOM 1978 O O . LEU A 1 250 ? 16.037 -2.765 -16.740 1.00 96.94 250 LEU A O 1
ATOM 1982 N N . GLN A 1 251 ? 14.960 -2.517 -14.803 1.00 94.81 251 GLN A N 1
ATOM 1983 C CA . GLN A 1 251 ? 15.759 -3.503 -14.082 1.00 94.81 251 GLN A CA 1
ATOM 1984 C C . GLN A 1 251 ? 15.443 -4.910 -14.595 1.00 94.81 251 GLN A C 1
ATOM 1986 O O . GLN A 1 251 ? 16.362 -5.680 -14.872 1.00 94.81 251 GLN A O 1
ATOM 1991 N N . SER A 1 252 ? 14.158 -5.227 -14.792 1.00 91.88 252 SER A N 1
ATOM 1992 C CA . SER A 1 252 ? 13.730 -6.533 -15.312 1.00 91.88 252 SER A CA 1
ATOM 1993 C C . SER A 1 252 ? 14.184 -6.799 -16.753 1.00 91.88 252 SER A C 1
ATOM 1995 O O . SER A 1 252 ? 14.425 -7.950 -17.111 1.00 91.88 252 SER A O 1
ATOM 1997 N N . THR A 1 253 ? 14.367 -5.751 -17.564 1.00 95.31 253 THR A N 1
ATOM 1998 C CA . THR A 1 253 ? 14.845 -5.857 -18.954 1.00 95.31 253 THR A CA 1
ATOM 1999 C C . THR A 1 253 ? 16.347 -5.587 -19.121 1.00 95.31 253 THR A C 1
ATOM 2001 O O . THR A 1 253 ? 16.860 -5.610 -20.241 1.00 95.31 253 THR A O 1
ATOM 2004 N N . GLY A 1 254 ? 17.085 -5.353 -18.027 1.00 95.69 254 GLY A N 1
ATOM 2005 C CA . GLY A 1 254 ? 18.540 -5.148 -18.046 1.00 95.69 254 GLY A CA 1
ATOM 2006 C C . GLY A 1 254 ? 19.003 -3.766 -18.532 1.00 95.69 254 GLY A C 1
ATOM 2007 O O . GLY A 1 254 ? 20.156 -3.611 -18.935 1.00 95.69 254 GLY A O 1
ATOM 2008 N N . LYS A 1 255 ? 18.130 -2.752 -18.506 1.00 97.06 255 LYS A N 1
ATOM 2009 C CA . LYS A 1 255 ? 18.403 -1.365 -18.926 1.00 97.06 255 LYS A CA 1
ATOM 2010 C C . LYS A 1 255 ? 18.455 -0.333 -17.797 1.00 97.06 255 LYS A C 1
ATOM 2012 O O . LYS A 1 255 ? 18.826 0.802 -18.083 1.00 97.06 255 LYS A O 1
ATOM 2017 N N . ALA A 1 256 ? 18.169 -0.688 -16.541 1.00 95.44 256 ALA A N 1
ATOM 2018 C CA . ALA A 1 256 ? 18.141 0.269 -15.421 1.00 95.44 256 ALA A CA 1
ATOM 2019 C C . ALA A 1 256 ? 19.415 1.125 -15.310 1.00 95.44 256 ALA A C 1
ATOM 2021 O O . ALA A 1 256 ? 19.336 2.343 -15.196 1.00 95.44 256 ALA A O 1
ATOM 2022 N N . LYS A 1 257 ? 20.603 0.516 -15.435 1.00 95.56 257 LYS A N 1
ATOM 2023 C CA . LYS A 1 257 ? 21.873 1.259 -15.392 1.00 95.56 257 LYS A CA 1
ATOM 2024 C C . LYS A 1 257 ? 21.973 2.310 -16.504 1.00 95.56 257 LYS A C 1
ATOM 2026 O O . LYS A 1 257 ? 22.346 3.444 -16.232 1.00 95.56 257 LYS A O 1
ATOM 2031 N N . SER A 1 258 ? 21.667 1.933 -17.747 1.00 96.69 258 SER A N 1
ATOM 2032 C CA . SER A 1 258 ? 21.686 2.865 -18.884 1.00 96.69 258 SER A CA 1
ATOM 2033 C C . SER A 1 258 ? 20.670 3.983 -18.690 1.00 96.69 258 SER A C 1
ATOM 2035 O O . SER A 1 258 ? 20.992 5.141 -18.906 1.00 96.69 258 SER A O 1
ATOM 2037 N N . PHE A 1 259 ? 19.479 3.641 -18.209 1.00 96.62 259 PHE A N 1
ATOM 2038 C CA . PHE A 1 259 ? 18.426 4.594 -17.897 1.00 96.62 259 PHE A CA 1
ATOM 2039 C C . PHE A 1 259 ? 18.849 5.653 -16.875 1.00 96.62 259 PHE A C 1
ATOM 2041 O O . PHE A 1 259 ? 18.684 6.840 -17.144 1.00 96.62 259 PHE A O 1
ATOM 2048 N N . LEU A 1 260 ? 19.434 5.242 -15.746 1.00 95.25 260 LEU A N 1
ATOM 2049 C CA . LEU A 1 260 ? 19.896 6.169 -14.709 1.00 95.25 260 LEU A CA 1
ATOM 2050 C C . LEU A 1 260 ? 21.023 7.080 -15.213 1.00 95.25 260 LEU A C 1
ATOM 2052 O O . LEU A 1 260 ? 21.018 8.274 -14.924 1.00 95.25 260 LEU A O 1
ATOM 2056 N N . ILE A 1 261 ? 21.958 6.538 -16.003 1.00 94.12 261 ILE A N 1
ATOM 2057 C CA . ILE A 1 261 ? 23.021 7.333 -16.638 1.00 94.12 261 ILE A CA 1
ATOM 2058 C C . ILE A 1 261 ? 22.412 8.365 -17.589 1.00 94.12 261 ILE A C 1
ATOM 2060 O O . ILE A 1 261 ? 22.760 9.538 -17.519 1.00 94.12 261 ILE A O 1
ATOM 2064 N N . ASP A 1 262 ? 21.490 7.944 -18.453 1.00 94.19 262 ASP A N 1
ATOM 2065 C CA . ASP A 1 262 ? 20.880 8.819 -19.451 1.00 94.19 262 ASP A CA 1
ATOM 2066 C C . ASP A 1 262 ? 20.055 9.941 -18.817 1.00 94.19 262 ASP A C 1
ATOM 2068 O O . ASP A 1 262 ? 20.115 11.074 -19.286 1.00 94.19 262 ASP A O 1
ATOM 2072 N N . LEU A 1 263 ? 19.303 9.642 -17.750 1.00 91.25 263 LEU A N 1
ATOM 2073 C CA . LEU A 1 263 ? 18.589 10.659 -16.977 1.00 91.25 263 LEU A CA 1
ATOM 2074 C C . LEU A 1 263 ? 19.559 11.638 -16.314 1.00 91.25 263 LEU A C 1
ATOM 2076 O O . LEU A 1 263 ? 19.338 12.841 -16.387 1.00 91.25 263 LEU A O 1
ATOM 2080 N N . GLY A 1 264 ? 20.643 11.139 -15.715 1.00 88.75 264 GLY A N 1
ATOM 2081 C CA . GLY A 1 264 ? 21.669 11.990 -15.115 1.00 88.75 264 GLY A CA 1
ATOM 2082 C C . GLY A 1 264 ? 22.325 12.924 -16.134 1.00 88.75 264 GLY A C 1
ATOM 2083 O O . GLY A 1 264 ? 22.455 14.114 -15.871 1.00 88.75 264 GLY A O 1
ATOM 2084 N N . VAL A 1 265 ? 22.682 12.414 -17.316 1.00 89.31 265 VAL A N 1
ATOM 2085 C CA . VAL A 1 265 ? 23.257 13.226 -18.403 1.00 89.31 265 VAL A CA 1
ATOM 2086 C C . VAL A 1 265 ? 22.254 14.261 -18.912 1.00 89.31 265 VAL A C 1
ATOM 2088 O O . VAL A 1 265 ? 22.610 15.425 -19.043 1.00 89.31 265 VAL A O 1
ATOM 2091 N N . ALA A 1 266 ? 20.994 13.877 -19.134 1.00 86.88 266 ALA A N 1
ATOM 2092 C CA . ALA A 1 266 ? 19.963 14.811 -19.586 1.00 86.88 266 ALA A CA 1
ATOM 2093 C C . ALA A 1 266 ? 19.707 15.950 -18.580 1.00 86.88 266 ALA A C 1
ATOM 2095 O O . ALA A 1 266 ? 19.399 17.071 -18.982 1.00 86.88 266 ALA A O 1
ATOM 2096 N N . GLU A 1 267 ? 19.846 15.682 -17.280 1.00 84.62 267 GLU A N 1
ATOM 2097 C CA . GLU A 1 267 ? 19.780 16.725 -16.255 1.00 84.62 267 GLU A CA 1
ATOM 2098 C C . GLU A 1 267 ? 21.025 17.618 -16.259 1.00 84.62 267 GLU A C 1
ATOM 2100 O O . GLU A 1 267 ? 20.884 18.833 -16.146 1.00 84.62 267 GLU A O 1
ATOM 2105 N N . LEU A 1 268 ? 22.230 17.063 -16.446 1.00 83.38 268 LEU A N 1
ATOM 2106 C CA . LEU A 1 268 ? 23.452 17.866 -16.598 1.00 83.38 268 LEU A CA 1
ATOM 2107 C C . LEU A 1 268 ? 23.338 18.831 -17.785 1.00 83.38 268 LEU A C 1
ATOM 2109 O O . LEU A 1 268 ? 23.559 20.031 -17.624 1.00 83.38 268 LEU A O 1
ATOM 2113 N N . ASP A 1 269 ? 22.894 18.327 -18.937 1.00 82.69 269 ASP A N 1
ATOM 2114 C CA . ASP A 1 269 ? 22.712 19.122 -20.156 1.00 82.69 269 ASP A CA 1
ATOM 2115 C C . ASP A 1 269 ? 21.653 20.229 -19.984 1.00 82.69 269 ASP A C 1
ATOM 2117 O O . ASP A 1 269 ? 21.726 21.273 -20.634 1.00 82.69 269 ASP A O 1
ATOM 2121 N N . ARG A 1 270 ? 20.657 20.035 -19.105 1.00 76.44 270 ARG A N 1
ATOM 2122 C CA . ARG A 1 270 ? 19.648 21.063 -18.789 1.00 76.44 270 ARG A CA 1
ATOM 2123 C C . ARG A 1 270 ? 20.197 22.207 -17.943 1.00 76.44 270 ARG A C 1
ATOM 2125 O O . ARG A 1 270 ? 19.650 23.309 -18.029 1.00 76.44 270 ARG A O 1
ATOM 2132 N N . PHE A 1 271 ? 21.183 21.945 -17.086 1.00 69.06 271 PHE A N 1
ATOM 2133 C CA . PHE A 1 271 ? 21.578 22.889 -16.040 1.00 69.06 271 PHE A CA 1
ATOM 2134 C C . PHE A 1 271 ? 22.891 23.624 -16.279 1.00 69.06 271 PHE A C 1
ATOM 2136 O O . PHE A 1 271 ? 23.080 24.630 -15.598 1.00 69.06 271 PHE A O 1
ATOM 2143 N N . ASP A 1 272 ? 23.717 23.219 -17.246 1.00 68.06 272 ASP A N 1
ATOM 2144 C CA . ASP A 1 272 ? 24.971 23.900 -17.620 1.00 68.06 272 ASP A CA 1
ATOM 2145 C C . ASP A 1 272 ? 25.737 24.393 -16.358 1.00 68.06 272 ASP A C 1
ATOM 2147 O O . ASP A 1 272 ? 26.076 23.580 -15.497 1.00 68.06 272 ASP A O 1
ATOM 2151 N N . ASP A 1 273 ? 25.883 25.713 -16.153 1.00 60.00 273 ASP A N 1
ATOM 2152 C CA . ASP A 1 273 ? 26.573 26.361 -15.013 1.00 60.00 273 ASP A CA 1
ATOM 2153 C C . ASP A 1 273 ? 25.819 26.368 -13.655 1.00 60.00 273 ASP A C 1
ATOM 2155 O O . ASP A 1 273 ? 26.310 26.902 -12.654 1.00 60.00 273 ASP A O 1
ATOM 2159 N N . ARG A 1 274 ? 24.593 25.835 -13.570 1.00 63.53 274 ARG A N 1
ATOM 2160 C CA . ARG A 1 274 ? 23.766 25.834 -12.341 1.00 63.53 274 ARG A CA 1
ATOM 2161 C C . ARG A 1 274 ? 23.819 24.498 -11.612 1.00 63.53 274 ARG A C 1
ATOM 2163 O O . ARG A 1 274 ? 22.787 23.963 -11.199 1.00 63.53 274 ARG A O 1
ATOM 2170 N N . GLU A 1 275 ? 25.032 24.008 -11.371 1.00 64.75 275 GLU A N 1
ATOM 2171 C CA . GLU A 1 275 ? 25.277 22.708 -10.734 1.00 64.75 275 GLU A CA 1
ATOM 2172 C C . GLU A 1 275 ? 24.523 22.521 -9.403 1.00 64.75 275 GLU A C 1
ATOM 2174 O O . GLU A 1 275 ? 24.062 21.431 -9.063 1.00 64.75 275 GLU A O 1
ATOM 2179 N N . ALA A 1 276 ? 24.312 23.615 -8.663 1.00 63.16 276 ALA A N 1
ATOM 2180 C CA . ALA A 1 276 ? 23.611 23.619 -7.382 1.00 63.16 276 ALA A CA 1
ATOM 2181 C C . ALA A 1 276 ? 22.115 23.222 -7.446 1.00 63.16 276 ALA A C 1
ATOM 2183 O O . ALA A 1 276 ? 21.504 23.051 -6.383 1.00 63.16 276 ALA A O 1
ATOM 2184 N N . LEU A 1 277 ? 21.515 23.109 -8.641 1.00 63.72 277 LEU A N 1
ATOM 2185 C CA . LEU A 1 277 ? 20.101 22.759 -8.850 1.00 63.72 277 LEU A CA 1
ATOM 2186 C C . LEU A 1 277 ? 19.870 21.309 -9.315 1.00 63.72 277 LEU A C 1
ATOM 2188 O O . LEU A 1 277 ? 18.773 20.796 -9.093 1.00 63.72 277 LEU A O 1
ATOM 2192 N N . ILE A 1 278 ? 20.896 20.627 -9.847 1.00 63.84 278 ILE A N 1
ATOM 2193 C CA . ILE A 1 278 ? 20.799 19.293 -10.487 1.00 63.84 278 ILE A CA 1
ATOM 2194 C C . ILE A 1 278 ? 20.158 18.234 -9.570 1.00 63.84 278 ILE A C 1
ATOM 2196 O O . ILE A 1 278 ? 19.428 17.363 -10.029 1.00 63.84 278 ILE A O 1
ATOM 2200 N N . PHE A 1 279 ? 20.379 18.327 -8.255 1.00 62.91 279 PHE A N 1
ATOM 2201 C CA . PHE A 1 279 ? 19.877 17.353 -7.272 1.00 62.91 279 PHE A CA 1
ATOM 2202 C C . PHE A 1 279 ? 18.841 17.927 -6.298 1.00 62.91 279 PHE A C 1
ATOM 2204 O O . PHE A 1 279 ? 18.550 17.325 -5.266 1.00 62.91 279 PHE A O 1
ATOM 2211 N N . ARG A 1 280 ? 18.305 19.119 -6.583 1.00 64.31 280 ARG A N 1
ATOM 2212 C CA . ARG A 1 280 ? 17.315 19.789 -5.721 1.00 64.31 280 ARG A CA 1
ATOM 2213 C C . ARG A 1 280 ? 15.920 19.845 -6.319 1.00 64.31 280 ARG A C 1
ATOM 2215 O O . ARG A 1 280 ? 14.959 20.071 -5.583 1.00 64.31 280 ARG A O 1
ATOM 2222 N N . GLU A 1 281 ? 15.793 19.657 -7.625 1.00 69.12 281 GLU A N 1
ATOM 2223 C CA . GLU A 1 281 ? 14.494 19.670 -8.278 1.00 69.12 281 GLU A CA 1
ATOM 2224 C C . GLU A 1 281 ? 13.770 18.323 -8.166 1.00 69.12 281 GLU A C 1
ATOM 2226 O O . GLU A 1 281 ? 14.361 17.245 -8.092 1.00 69.12 281 GLU A O 1
ATOM 2231 N N . ASN A 1 282 ? 12.437 18.394 -8.157 1.00 79.88 282 ASN A N 1
ATOM 2232 C CA . ASN A 1 282 ? 11.585 17.216 -8.252 1.00 79.88 282 ASN A CA 1
ATOM 2233 C C . ASN A 1 282 ? 11.509 16.768 -9.722 1.00 79.88 282 ASN A C 1
ATOM 2235 O O . ASN A 1 282 ? 10.508 17.032 -10.403 1.00 79.88 282 ASN A O 1
ATOM 2239 N N . THR A 1 283 ? 12.574 16.138 -10.210 1.00 88.06 283 THR A N 1
ATOM 2240 C CA . THR A 1 283 ? 12.692 15.564 -11.560 1.00 88.06 283 THR A CA 1
ATOM 2241 C C . THR A 1 283 ? 12.596 14.043 -11.505 1.00 88.06 283 THR A C 1
ATOM 2243 O O . THR A 1 283 ? 12.625 13.443 -10.430 1.00 88.06 283 THR A O 1
ATOM 2246 N N . LEU A 1 284 ? 12.400 13.391 -12.652 1.00 90.12 284 LEU A N 1
ATOM 2247 C CA . LEU A 1 284 ? 12.393 11.929 -12.710 1.00 90.12 284 LEU A CA 1
ATOM 2248 C C . LEU A 1 284 ? 13.772 11.358 -12.381 1.00 90.12 284 LEU A C 1
ATOM 2250 O O . LEU A 1 284 ? 13.839 10.281 -11.805 1.00 90.12 284 LEU A O 1
ATOM 2254 N N . ALA A 1 285 ? 14.850 12.083 -12.689 1.00 89.69 285 ALA A N 1
ATOM 2255 C CA . ALA A 1 285 ? 16.211 11.670 -12.365 1.00 89.69 285 ALA A CA 1
ATOM 2256 C C . ALA A 1 285 ? 16.438 11.558 -10.855 1.00 89.69 285 ALA A C 1
ATOM 2258 O O . ALA A 1 285 ? 16.872 10.509 -10.386 1.00 89.69 285 ALA A O 1
ATOM 2259 N N . THR A 1 286 ? 16.091 12.598 -10.086 1.00 88.12 286 THR A N 1
ATOM 2260 C CA . THR A 1 286 ? 16.277 12.575 -8.627 1.00 88.12 286 THR A CA 1
ATOM 2261 C C . THR A 1 286 ? 15.428 11.491 -7.973 1.00 88.12 286 THR A C 1
ATOM 2263 O O . THR A 1 286 ? 15.917 10.787 -7.100 1.00 88.12 286 THR A O 1
ATOM 2266 N N . LYS A 1 287 ? 14.199 11.273 -8.456 1.00 91.06 287 LYS A N 1
ATOM 2267 C CA . LYS A 1 287 ? 13.331 10.196 -7.957 1.00 91.06 287 LYS A CA 1
ATOM 2268 C C . LYS A 1 287 ? 13.780 8.795 -8.359 1.00 91.06 287 LYS A C 1
ATOM 2270 O O . LYS A 1 287 ? 13.596 7.875 -7.581 1.00 91.06 287 LYS A O 1
ATOM 2275 N N . ALA A 1 288 ? 14.354 8.621 -9.546 1.00 90.19 288 ALA A N 1
ATOM 2276 C CA . ALA A 1 288 ? 14.808 7.312 -10.011 1.00 90.19 288 ALA A CA 1
ATOM 2277 C C . ALA A 1 288 ? 16.095 6.849 -9.314 1.00 90.19 288 ALA A C 1
ATOM 2279 O O . ALA A 1 288 ? 16.323 5.652 -9.219 1.00 90.19 288 ALA A O 1
ATOM 2280 N N . ILE A 1 289 ? 16.941 7.777 -8.852 1.00 86.94 289 ILE A N 1
ATOM 2281 C CA . ILE A 1 289 ? 18.172 7.453 -8.112 1.00 86.94 289 ILE A CA 1
ATOM 2282 C C . ILE A 1 289 ? 17.868 6.943 -6.694 1.00 86.94 289 ILE A C 1
ATOM 2284 O O . ILE A 1 289 ? 18.653 6.169 -6.150 1.00 86.94 289 ILE A O 1
ATOM 2288 N N . ASP A 1 290 ? 16.748 7.371 -6.110 1.00 82.19 290 ASP A N 1
ATOM 2289 C CA . ASP A 1 290 ? 16.332 6.986 -4.757 1.00 82.19 290 ASP A CA 1
ATOM 2290 C C . ASP A 1 290 ? 15.737 5.557 -4.677 1.00 82.19 290 ASP A C 1
ATOM 2292 O O . ASP A 1 290 ? 15.565 5.038 -3.571 1.00 82.19 290 ASP A O 1
ATOM 2296 N N . GLU A 1 291 ? 15.435 4.929 -5.823 1.00 78.81 291 GLU A N 1
ATOM 2297 C CA . GLU A 1 291 ? 14.777 3.611 -5.975 1.00 78.81 291 GLU A CA 1
ATOM 2298 C C . GLU A 1 291 ? 15.770 2.465 -6.242 1.00 78.81 291 GLU A C 1
ATOM 2300 O O . GLU A 1 291 ? 15.649 1.404 -5.579 1.00 78.81 291 GLU A O 1
#

InterPro domains:
  IPR000008 C2 domain [PS50004] (66-181)
  IPR001849 Pleckstrin homology domain [PS50003] (1-75)
  IPR001936 Ras GTPase-activating domain [PS50018] (238-291)
  IPR008936 Rho GTPase activation protein [SSF48350] (212-290)
  IPR011993 PH-like domain superfamily [G3DSA:2.30.29.30] (9-83)
  IPR035892 C2 domain superfamily [G3DSA:2.60.40.150] (85-206)
  IPR035892 C2 domain superfamily [SSF49562] (87-189)
  IPR039360 Ras GTPase-activating protein [PTHR10194] (5-291)
  IPR057606 Ras/Rap GTPase-activating protein SynGAP-like, PH domain [PF25321] (6-74)

Organism: NCBI:txid54386